Protein AF-A0A9Q0VL19-F1 (afdb_monomer)

Mean predicted aligned error: 6.2 Å

pLDDT: mean 90.86, std 16.12, range [30.77, 98.81]

Radius of gyration: 19.2 Å; Cα contacts (8 Å, |Δi|>4): 275; chains: 1; bounding box: 47×60×53 Å

Solvent-accessible surface area (backbone a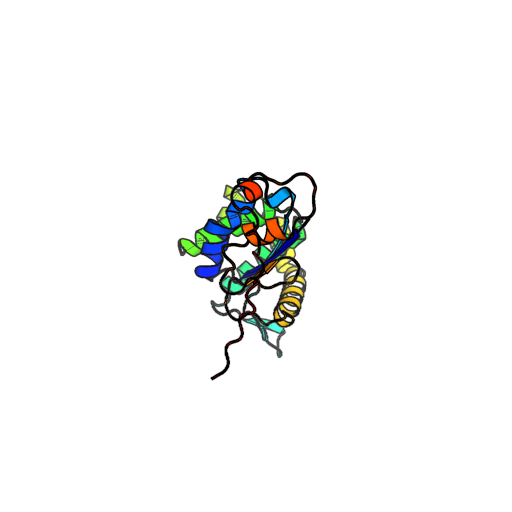toms only — not comparable to full-atom values): 11259 Å² total; per-residue (Å²): 116,31,44,38,38,41,35,21,40,64,72,35,64,60,24,21,48,40,46,54,71,55,56,51,55,37,68,78,36,53,44,46,83,45,40,48,78,41,81,38,52,42,58,85,42,43,70,39,89,88,79,67,45,77,46,35,90,79,37,69,64,30,48,49,46,19,27,44,51,47,16,33,46,69,73,62,73,40,67,72,62,31,46,54,48,46,36,45,35,21,47,28,39,71,71,74,42,52,89,53,44,70,54,39,29,65,78,67,74,46,78,57,64,69,31,52,48,30,49,67,73,52,52,17,57,53,52,46,52,49,43,46,53,55,56,74,65,40,70,74,64,74,90,61,66,54,35,35,28,48,75,80,40,68,44,65,95,51,44,87,51,46,65,47,57,45,44,65,67,49,84,66,93,77,75,44,64,54,37,69,81,40,62,73,77,76,81,70,76,93,77,73,90,76,89,76,93,130

Secondary structure (DSSP, 8-state):
-EEEEEEE-TT-HHHHHIIIIIGGGGTTTSGGGGEEEEEEETTT-EE-TTT--EE-TT-HHHHHHHHHHHHHHHHH--HHHHHHHHHHHHHHHHTT-GGGTTHHHHHHT--SHHHHHHHHSSHHHHHHHHHHHHHHT-SSPP-SSSEEEETTEE-GGGGGGHHHHHHHH---SS--HHHHSSPPP-------------

Structure (mmCIF, N/CA/C/O backbone):
data_AF-A0A9Q0VL19-F1
#
_entry.id   AF-A0A9Q0VL19-F1
#
loop_
_atom_site.group_PDB
_atom_site.id
_atom_site.type_symbol
_atom_site.label_atom_id
_atom_site.label_alt_id
_atom_site.label_comp_id
_atom_site.label_asym_id
_atom_site.label_entity_id
_atom_site.label_seq_id
_atom_site.pdbx_PDB_ins_code
_atom_site.Cartn_x
_atom_site.Cartn_y
_atom_site.Cartn_z
_atom_site.occupancy
_atom_site.B_iso_or_equiv
_atom_site.auth_seq_id
_atom_site.auth_comp_id
_atom_site.auth_asym_id
_atom_site.auth_atom_id
_atom_site.pdbx_PDB_model_num
ATOM 1 N N . MET A 1 1 ? -5.227 5.687 18.488 1.00 91.25 1 MET A N 1
ATOM 2 C CA . MET A 1 1 ? -5.379 5.108 17.142 1.00 91.25 1 MET A CA 1
ATOM 3 C C . MET A 1 1 ? -5.035 3.635 17.202 1.00 91.25 1 MET A C 1
ATOM 5 O O . MET A 1 1 ? -4.288 3.242 18.094 1.00 91.25 1 MET A O 1
ATOM 9 N N . VAL A 1 2 ? -5.595 2.850 16.294 1.00 97.38 2 VAL A N 1
ATOM 10 C CA . VAL A 1 2 ? -5.281 1.436 16.083 1.00 97.38 2 VAL A CA 1
ATOM 11 C C . VAL A 1 2 ? -4.417 1.329 14.832 1.00 97.38 2 VAL A C 1
ATOM 13 O O . VAL A 1 2 ? -4.720 1.966 13.827 1.00 97.38 2 VAL A O 1
ATOM 16 N N . ASN A 1 3 ? -3.329 0.564 14.887 1.00 98.31 3 ASN A N 1
ATOM 17 C CA . ASN A 1 3 ? -2.473 0.363 13.720 1.00 98.31 3 ASN A CA 1
ATOM 18 C C . ASN A 1 3 ? -3.075 -0.718 12.823 1.00 98.31 3 ASN A C 1
ATOM 20 O O . ASN A 1 3 ? -3.263 -1.841 13.289 1.00 98.31 3 ASN A O 1
ATOM 24 N N . LEU A 1 4 ? -3.314 -0.390 11.553 1.00 98.50 4 LEU A N 1
ATOM 25 C CA . LEU A 1 4 ? -3.694 -1.335 10.505 1.00 98.50 4 LEU A CA 1
ATOM 26 C C . LEU A 1 4 ? -2.568 -1.381 9.471 1.00 98.50 4 LEU A C 1
ATOM 28 O O . LEU A 1 4 ? -2.375 -0.412 8.743 1.00 98.50 4 LEU A O 1
ATOM 32 N N . SER A 1 5 ? -1.845 -2.495 9.387 1.00 98.69 5 SER A N 1
ATOM 33 C CA . SER A 1 5 ? -0.836 -2.720 8.347 1.00 98.69 5 SER A CA 1
ATOM 34 C C . SER A 1 5 ? -1.364 -3.689 7.292 1.00 98.69 5 SER A C 1
ATOM 36 O O . SER A 1 5 ? -1.874 -4.758 7.630 1.00 98.69 5 SER A O 1
ATOM 38 N N . VAL A 1 6 ? -1.205 -3.336 6.018 1.00 98.75 6 VAL A N 1
ATOM 39 C CA . VAL A 1 6 ? -1.586 -4.160 4.864 1.00 98.75 6 VAL A CA 1
ATOM 40 C C . VAL A 1 6 ? -0.342 -4.438 4.027 1.00 98.75 6 VAL A C 1
ATOM 42 O O . VAL A 1 6 ? 0.202 -3.525 3.406 1.00 98.75 6 VAL A O 1
ATOM 45 N N . TYR A 1 7 ? 0.097 -5.695 4.001 1.00 98.81 7 TYR A N 1
ATOM 46 C CA . TYR A 1 7 ? 1.194 -6.176 3.160 1.00 98.81 7 TYR A CA 1
ATOM 47 C C . TYR A 1 7 ? 0.603 -6.799 1.894 1.00 98.81 7 TYR A C 1
ATOM 49 O O . TYR A 1 7 ? -0.289 -7.651 1.974 1.00 98.81 7 TYR A O 1
ATOM 57 N N . TYR A 1 8 ? 1.055 -6.349 0.725 1.00 98.81 8 TYR A N 1
ATOM 58 C CA . TYR A 1 8 ? 0.408 -6.674 -0.547 1.00 98.81 8 TYR A CA 1
ATOM 59 C C . TYR A 1 8 ? 1.371 -6.646 -1.737 1.00 98.81 8 TYR A C 1
ATOM 61 O O . TYR A 1 8 ? 2.491 -6.140 -1.625 1.00 98.81 8 TYR A O 1
ATOM 69 N N . GLU A 1 9 ? 0.899 -7.195 -2.861 1.00 98.25 9 GLU A N 1
ATOM 70 C CA . GLU A 1 9 ? 1.547 -7.122 -4.173 1.00 98.25 9 GLU A CA 1
ATOM 71 C C . GLU A 1 9 ? 0.720 -6.284 -5.144 1.00 98.25 9 GLU A C 1
ATOM 73 O O . GLU A 1 9 ? -0.478 -6.529 -5.284 1.00 98.25 9 GLU A O 1
ATOM 78 N N . ALA A 1 10 ? 1.361 -5.358 -5.858 1.00 96.06 10 ALA A N 1
ATOM 79 C CA . ALA A 1 10 ? 0.678 -4.416 -6.748 1.00 96.06 10 ALA A CA 1
ATOM 80 C C . ALA A 1 10 ? 0.071 -5.055 -8.009 1.00 96.06 10 ALA A C 1
ATOM 82 O O . ALA A 1 10 ? -0.764 -4.446 -8.656 1.00 96.06 10 ALA A O 1
ATOM 83 N N . LEU A 1 11 ? 0.494 -6.262 -8.403 1.00 96.56 11 LEU A N 1
ATOM 84 C CA . LEU A 1 11 ? -0.080 -7.002 -9.541 1.00 96.56 11 LEU A CA 1
ATOM 85 C C . LEU A 1 11 ? -0.788 -8.293 -9.105 1.00 96.56 11 LEU A C 1
ATOM 87 O O . LEU A 1 11 ? -0.977 -9.204 -9.910 1.00 96.56 11 LEU A O 1
ATOM 91 N N . SER A 1 12 ? -1.192 -8.384 -7.836 1.00 97.19 12 SER A N 1
ATOM 92 C CA . SER A 1 12 ? -1.975 -9.513 -7.334 1.00 97.19 12 SER A CA 1
ATOM 93 C C . SER A 1 12 ? -3.473 -9.192 -7.377 1.00 97.19 12 SER A C 1
ATOM 95 O O . SER A 1 12 ? -3.923 -8.304 -6.648 1.00 97.19 12 SER A O 1
ATOM 97 N N . PRO A 1 13 ? -4.296 -9.937 -8.144 1.00 96.44 13 PRO A N 1
ATOM 98 C CA . PRO A 1 13 ? -5.738 -9.696 -8.199 1.00 96.44 13 PRO A CA 1
ATOM 99 C C . PRO A 1 13 ? -6.437 -9.772 -6.834 1.00 96.44 13 PRO A C 1
ATOM 101 O O . PRO A 1 13 ? -7.396 -9.037 -6.596 1.00 96.44 13 PRO A O 1
ATOM 104 N N . SER A 1 14 ? -5.971 -10.635 -5.916 1.00 97.44 14 SER A N 1
ATOM 105 C CA . SER A 1 14 ? -6.545 -10.730 -4.566 1.00 97.44 14 SER A CA 1
ATOM 106 C C . SER A 1 14 ? -6.224 -9.496 -3.722 1.00 97.44 14 SER A C 1
ATOM 108 O O . SER A 1 14 ? -7.103 -8.999 -3.016 1.00 97.44 14 SER A O 1
ATOM 110 N N . CYS A 1 15 ? -4.993 -8.983 -3.815 1.00 98.62 15 CYS A N 1
ATOM 111 C CA . CYS A 1 15 ? -4.573 -7.745 -3.163 1.00 98.62 15 CYS A CA 1
ATOM 112 C C . CYS A 1 15 ? -5.333 -6.543 -3.713 1.00 98.62 15 CYS A C 1
ATOM 114 O O . CYS A 1 15 ? -5.931 -5.804 -2.932 1.00 98.62 15 CYS A O 1
ATOM 116 N N . ALA A 1 16 ? -5.378 -6.414 -5.037 1.00 98.62 16 ALA A N 1
ATOM 117 C CA . ALA A 1 16 ? -6.065 -5.332 -5.720 1.00 98.62 16 ALA A CA 1
ATOM 118 C C . ALA A 1 16 ? -7.550 -5.288 -5.341 1.00 98.62 16 ALA A C 1
ATOM 120 O O . ALA A 1 16 ? -8.064 -4.258 -4.908 1.00 98.62 16 ALA A O 1
ATOM 121 N N . THR A 1 17 ? -8.227 -6.443 -5.392 1.00 98.44 17 THR A N 1
ATOM 122 C CA . THR A 1 17 ? -9.637 -6.571 -4.992 1.00 98.44 17 THR A CA 1
ATOM 123 C C . THR A 1 17 ? -9.848 -6.151 -3.541 1.00 98.44 17 THR A C 1
ATOM 125 O O . THR A 1 17 ? -10.768 -5.388 -3.251 1.00 98.44 17 THR A O 1
ATOM 128 N N . PHE A 1 18 ? -8.994 -6.614 -2.622 1.00 98.69 18 PHE A N 1
ATOM 129 C CA . PHE A 1 18 ? -9.096 -6.227 -1.219 1.00 98.69 18 PHE A CA 1
ATOM 130 C C . PHE A 1 18 ? -8.917 -4.721 -1.032 1.00 98.69 18 PHE A C 1
ATOM 132 O O . PHE A 1 18 ? -9.721 -4.102 -0.339 1.00 98.69 18 PHE A O 1
ATOM 139 N N . ILE A 1 19 ? -7.904 -4.122 -1.662 1.00 98.75 19 ILE A N 1
ATOM 140 C CA . ILE A 1 19 ? -7.639 -2.686 -1.555 1.00 98.75 19 ILE A CA 1
ATOM 141 C C . ILE A 1 19 ? -8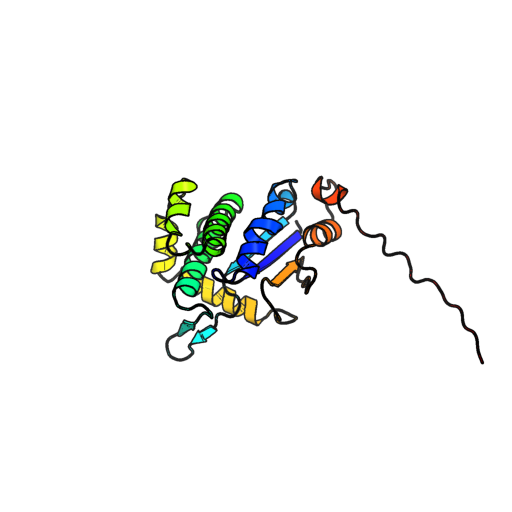.829 -1.889 -2.093 1.00 98.75 19 ILE A C 1
ATOM 143 O O . ILE A 1 19 ? -9.332 -1.016 -1.395 1.00 98.75 19 ILE A O 1
ATOM 147 N N . VAL A 1 20 ? -9.321 -2.228 -3.284 1.00 98.25 20 VAL A N 1
ATOM 148 C CA . VAL A 1 20 ? -10.366 -1.464 -3.977 1.00 98.25 20 VAL A CA 1
ATOM 149 C C . VAL A 1 20 ? -11.749 -1.635 -3.346 1.00 98.25 20 VAL A C 1
ATOM 151 O O . VAL A 1 20 ? -12.494 -0.662 -3.257 1.00 98.25 20 VAL A O 1
ATOM 154 N N . GLN A 1 21 ? -12.118 -2.852 -2.931 1.00 96.06 21 GLN A N 1
ATOM 155 C CA . GLN A 1 21 ? -13.498 -3.176 -2.530 1.00 96.06 21 GLN A CA 1
ATOM 156 C C . GLN A 1 21 ? -13.703 -3.295 -1.017 1.00 96.06 21 GLN A C 1
ATOM 158 O O . GLN A 1 21 ? -14.805 -3.044 -0.520 1.00 96.06 21 GLN A O 1
ATOM 163 N N . ASN A 1 22 ? -12.682 -3.742 -0.282 1.00 96.00 22 ASN A N 1
ATOM 164 C CA . ASN A 1 22 ? -12.787 -3.969 1.158 1.00 96.00 22 ASN A CA 1
ATOM 165 C C . ASN A 1 22 ? -12.155 -2.819 1.939 1.00 96.00 22 ASN A C 1
ATOM 167 O O . ASN A 1 22 ? -12.836 -2.206 2.754 1.00 96.00 22 ASN A O 1
ATOM 171 N N . LEU A 1 23 ? -10.883 -2.514 1.678 1.00 97.62 23 LEU A N 1
ATOM 172 C CA . LEU A 1 23 ? -10.119 -1.521 2.428 1.00 97.62 23 LEU A CA 1
ATOM 173 C C . LEU A 1 23 ? -10.656 -0.100 2.230 1.00 97.62 23 LEU A C 1
ATOM 175 O O . LEU A 1 23 ? -10.595 0.679 3.170 1.00 97.62 23 LEU A O 1
ATOM 179 N N . ALA A 1 24 ? -11.244 0.219 1.071 1.00 95.62 24 ALA A N 1
ATOM 180 C CA . ALA A 1 24 ? -11.819 1.543 0.796 1.00 95.62 24 ALA A CA 1
ATOM 181 C C . ALA A 1 24 ? -12.874 1.964 1.830 1.00 95.62 24 ALA A C 1
ATOM 183 O O . ALA A 1 24 ? -13.001 3.142 2.149 1.00 95.62 24 ALA A O 1
ATOM 184 N N . ARG A 1 25 ? -13.545 0.988 2.450 1.00 91.19 25 ARG A N 1
ATOM 185 C CA . ARG A 1 25 ? -14.561 1.221 3.481 1.00 91.19 25 ARG A CA 1
ATOM 186 C C . ARG A 1 25 ? -14.017 1.872 4.751 1.00 91.19 25 ARG A C 1
ATOM 188 O O . ARG A 1 25 ? -14.803 2.355 5.556 1.00 91.19 25 ARG A O 1
ATOM 195 N N . ILE A 1 26 ? -12.694 1.915 4.955 1.00 92.50 26 ILE A N 1
ATOM 196 C CA . ILE A 1 26 ? -12.125 2.670 6.083 1.00 92.50 26 ILE A CA 1
ATOM 197 C C . ILE A 1 26 ? -12.448 4.170 5.989 1.00 92.50 26 ILE A C 1
ATOM 199 O O . ILE A 1 26 ? -12.430 4.847 7.014 1.00 92.50 26 ILE A O 1
ATOM 203 N N . PHE A 1 27 ? -12.736 4.682 4.787 1.00 92.50 27 PHE A N 1
ATOM 204 C CA . PHE A 1 27 ? -13.041 6.092 4.546 1.00 92.50 27 PHE A CA 1
ATOM 205 C C . PHE A 1 27 ? -14.542 6.416 4.606 1.00 92.50 27 PHE A C 1
ATOM 207 O O . PHE A 1 27 ? -14.881 7.575 4.814 1.00 92.50 27 PHE A O 1
ATOM 214 N N . ASP A 1 28 ? -15.430 5.425 4.464 1.00 79.06 28 ASP A N 1
ATOM 215 C CA . ASP A 1 28 ? -16.878 5.661 4.323 1.00 79.06 28 ASP A CA 1
ATOM 216 C C . ASP A 1 28 ? -17.566 6.044 5.652 1.00 79.06 28 ASP A C 1
ATOM 218 O O . ASP A 1 28 ? -18.502 6.838 5.647 1.00 79.06 28 ASP A O 1
ATOM 222 N N . ASP A 1 29 ? -17.072 5.537 6.791 1.00 75.00 29 ASP A N 1
ATOM 223 C CA . ASP A 1 29 ? -17.716 5.661 8.115 1.00 75.00 29 ASP A CA 1
ATOM 224 C C . ASP A 1 29 ? -16.764 6.213 9.206 1.00 75.00 29 ASP 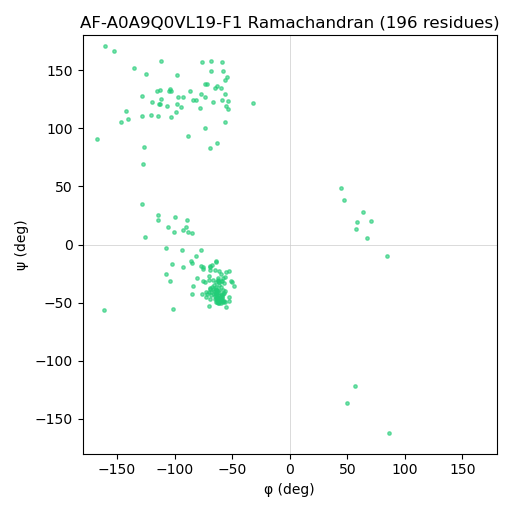A C 1
ATOM 226 O O . ASP A 1 29 ? -16.782 5.773 10.363 1.00 75.00 29 ASP A O 1
ATOM 230 N N . ASP A 1 30 ? -15.858 7.127 8.837 1.00 84.44 30 ASP A N 1
ATOM 231 C CA . ASP A 1 30 ? -14.854 7.748 9.724 1.00 84.44 30 ASP A CA 1
ATOM 232 C C . ASP A 1 30 ? -13.908 6.764 10.444 1.00 84.44 30 ASP A C 1
ATOM 234 O O . ASP A 1 30 ? -13.163 7.147 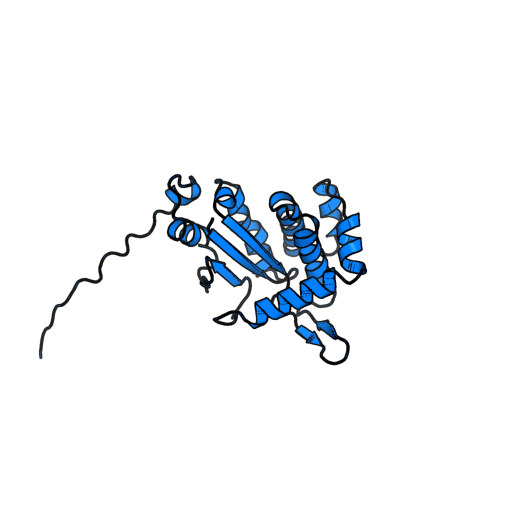11.351 1.00 84.44 30 ASP A O 1
ATOM 238 N N . LEU A 1 31 ? -13.861 5.492 10.039 1.00 93.00 31 LEU A N 1
ATOM 239 C CA . LEU A 1 31 ? -12.969 4.493 10.637 1.00 93.00 31 LEU A CA 1
ATOM 240 C C . LEU A 1 31 ? -11.491 4.902 10.493 1.00 93.00 31 LEU A C 1
ATOM 242 O O . LEU A 1 31 ? -10.675 4.635 11.381 1.00 93.00 31 LEU A O 1
ATOM 246 N N . ILE A 1 32 ? -11.149 5.613 9.416 1.00 95.12 32 ILE A N 1
ATOM 247 C CA . ILE A 1 32 ? -9.823 6.193 9.193 1.00 95.12 32 ILE A CA 1
ATOM 248 C C . ILE A 1 32 ? -9.409 7.165 10.309 1.00 95.12 32 ILE A C 1
ATOM 250 O O . ILE A 1 32 ? -8.241 7.191 10.683 1.00 95.12 32 ILE A O 1
ATOM 254 N N . THR A 1 33 ? -10.345 7.879 10.947 1.00 93.69 33 THR A N 1
ATOM 255 C CA . THR A 1 33 ? -10.037 8.840 12.030 1.00 93.69 33 THR A CA 1
ATOM 256 C C . THR A 1 33 ? -9.455 8.175 13.280 1.00 93.69 33 THR A C 1
ATOM 258 O O . THR A 1 33 ? -8.767 8.812 14.083 1.00 93.69 33 THR A O 1
ATOM 261 N N . ILE A 1 34 ? -9.705 6.874 13.448 1.00 95.06 34 ILE A N 1
ATOM 262 C CA . ILE A 1 34 ? -9.173 6.074 14.550 1.00 95.06 34 ILE A CA 1
ATOM 263 C C . ILE A 1 34 ? -8.073 5.108 14.111 1.00 95.06 34 ILE A C 1
ATOM 265 O O . ILE A 1 34 ? -7.475 4.453 14.973 1.00 95.06 34 ILE A O 1
ATOM 269 N N . THR A 1 35 ? -7.774 5.044 12.814 1.00 96.62 35 THR A N 1
ATOM 270 C CA . THR A 1 35 ? -6.883 4.055 12.206 1.00 96.62 35 THR A CA 1
ATOM 271 C C . THR A 1 35 ? -5.610 4.715 11.698 1.00 96.62 35 THR A C 1
ATOM 273 O O . THR A 1 35 ? -5.633 5.609 10.864 1.00 96.62 35 THR A O 1
ATOM 276 N N . ASN A 1 36 ? -4.466 4.217 12.152 1.00 97.50 36 ASN A N 1
ATOM 277 C CA . ASN A 1 36 ? -3.188 4.509 11.522 1.00 97.50 36 ASN A CA 1
ATOM 278 C C . ASN A 1 36 ? -2.946 3.467 10.422 1.00 97.50 36 ASN A C 1
ATOM 280 O O . ASN A 1 36 ? -2.461 2.366 10.705 1.00 97.50 36 ASN A O 1
ATOM 284 N N . LEU A 1 37 ? -3.347 3.795 9.190 1.00 98.25 37 LEU A N 1
ATOM 285 C CA . LEU A 1 37 ? -3.159 2.924 8.033 1.00 98.25 37 LEU A CA 1
ATOM 286 C C . LEU A 1 37 ? -1.687 2.918 7.603 1.00 98.25 37 LEU A C 1
ATOM 288 O O . LEU A 1 37 ? -1.094 3.959 7.327 1.00 98.25 37 LEU A O 1
ATOM 292 N N . ARG A 1 38 ? -1.115 1.721 7.485 1.00 97.81 38 ARG A N 1
ATOM 293 C CA . ARG A 1 38 ? 0.188 1.472 6.872 1.00 97.81 38 ARG A CA 1
ATOM 294 C C . ARG A 1 38 ? 0.016 0.533 5.691 1.00 97.81 38 ARG A C 1
ATOM 296 O O . ARG A 1 38 ? -0.454 -0.591 5.835 1.00 97.81 38 ARG A O 1
ATOM 303 N N . MET A 1 39 ? 0.445 0.983 4.523 1.00 98.62 39 MET A N 1
ATOM 304 C CA . MET A 1 39 ? 0.486 0.165 3.317 1.00 98.62 39 MET A CA 1
ATOM 305 C C . MET A 1 39 ? 1.927 -0.272 3.050 1.00 98.62 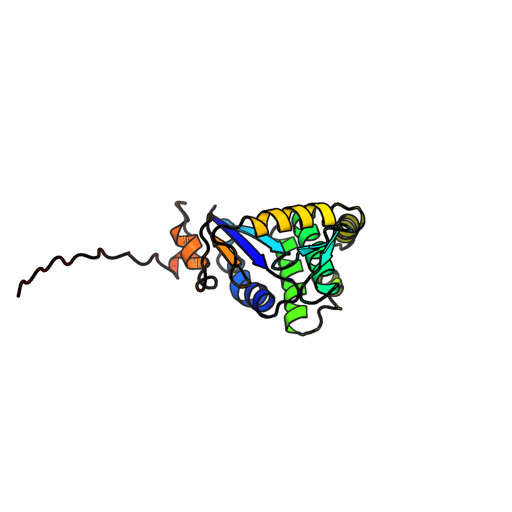39 MET A C 1
ATOM 307 O O . MET A 1 39 ? 2.842 0.546 3.116 1.00 98.62 39 MET A O 1
ATOM 311 N N . VAL A 1 40 ? 2.135 -1.559 2.776 1.00 98.75 40 VAL A N 1
ATOM 312 C CA . VAL A 1 40 ? 3.462 -2.162 2.582 1.00 98.75 40 VAL A CA 1
ATOM 313 C C . VAL A 1 40 ? 3.493 -2.913 1.239 1.00 98.75 40 VAL A C 1
ATOM 315 O O . VAL A 1 40 ? 3.241 -4.121 1.203 1.00 98.75 40 VAL A O 1
ATOM 318 N N . PRO A 1 41 ? 3.753 -2.206 0.119 1.00 98.44 41 PRO A N 1
ATOM 319 C CA . PRO A 1 41 ? 3.899 -2.817 -1.202 1.00 98.44 41 PRO A CA 1
ATOM 320 C C . PRO A 1 41 ? 5.236 -3.560 -1.306 1.00 98.44 41 PRO A C 1
ATOM 322 O O . PRO A 1 41 ? 6.298 -2.955 -1.490 1.00 98.44 41 PRO A O 1
ATOM 325 N N . TRP A 1 42 ? 5.185 -4.880 -1.156 1.00 98.38 42 TRP A N 1
ATOM 326 C CA . TRP A 1 42 ? 6.352 -5.758 -1.254 1.00 98.38 42 TRP A CA 1
ATOM 327 C C . TRP A 1 42 ? 5.935 -7.207 -1.504 1.00 98.38 42 TRP A C 1
ATOM 329 O O . TRP A 1 42 ? 6.375 -7.822 -2.475 1.00 98.38 42 TRP A O 1
ATOM 339 N N . GLY A 1 43 ? 5.094 -7.746 -0.616 1.00 96.62 43 GLY A N 1
ATOM 340 C CA . GLY A 1 43 ? 4.582 -9.111 -0.689 1.00 96.62 43 GLY A CA 1
ATOM 341 C C . GLY A 1 43 ? 5.672 -10.179 -0.727 1.00 96.62 43 GLY A C 1
ATOM 342 O O . GLY A 1 43 ? 6.494 -10.265 0.183 1.00 96.62 43 GLY A O 1
ATOM 343 N N . ASN A 1 44 ? 5.681 -11.005 -1.773 1.00 97.19 44 ASN A N 1
ATOM 344 C CA . ASN A 1 44 ? 6.660 -12.077 -1.961 1.00 97.19 44 ASN A CA 1
ATOM 345 C C . ASN A 1 44 ? 7.884 -11.651 -2.783 1.00 97.19 44 ASN A C 1
ATOM 347 O O . ASN A 1 44 ? 8.663 -12.509 -3.218 1.00 97.19 44 ASN A O 1
ATOM 351 N N . ALA A 1 45 ? 8.070 -10.349 -3.019 1.00 97.06 45 ALA A N 1
ATOM 352 C CA . ALA A 1 45 ? 9.281 -9.863 -3.653 1.00 97.06 45 ALA A CA 1
ATOM 353 C C . ALA A 1 45 ? 10.526 -10.263 -2.842 1.00 97.06 45 ALA A C 1
ATOM 355 O O . ALA A 1 45 ? 10.517 -10.404 -1.616 1.00 97.06 45 ALA A O 1
ATOM 356 N N . ARG A 1 46 ? 11.636 -10.459 -3.548 1.00 94.38 46 ARG A N 1
ATOM 357 C CA . ARG A 1 46 ? 12.925 -10.829 -2.957 1.00 94.38 46 ARG A CA 1
ATOM 358 C C . ARG A 1 46 ? 14.045 -10.012 -3.570 1.00 94.38 46 ARG A C 1
ATOM 360 O O . ARG A 1 46 ? 13.971 -9.623 -4.729 1.00 94.38 46 ARG A O 1
ATOM 367 N N . VAL A 1 47 ? 15.110 -9.801 -2.808 1.00 90.12 47 VAL A N 1
ATOM 368 C CA . VAL A 1 47 ? 16.321 -9.142 -3.306 1.00 90.12 47 VAL A CA 1
ATOM 369 C C . VAL A 1 47 ? 17.300 -10.202 -3.803 1.00 90.12 47 VAL A C 1
ATOM 371 O O . VAL A 1 47 ? 17.635 -11.147 -3.083 1.00 90.12 47 VAL A O 1
ATOM 374 N N . ASN A 1 48 ? 17.766 -10.049 -5.038 1.00 87.38 48 ASN A N 1
ATOM 375 C CA . ASN A 1 48 ? 18.862 -10.829 -5.584 1.00 87.38 48 ASN A CA 1
ATOM 376 C C . ASN A 1 48 ? 20.154 -10.484 -4.835 1.00 87.38 48 ASN A C 1
ATOM 378 O O . ASN A 1 48 ? 20.580 -9.333 -4.790 1.00 87.38 48 ASN A O 1
ATOM 382 N N . LYS A 1 49 ? 20.798 -11.495 -4.249 1.00 84.44 49 LYS A N 1
ATOM 383 C CA . LYS A 1 49 ? 22.000 -11.306 -3.426 1.00 84.44 49 LYS A CA 1
ATOM 384 C C . LYS A 1 49 ? 23.231 -10.882 -4.233 1.00 84.44 49 LYS A C 1
ATOM 386 O O . LYS A 1 49 ? 24.178 -10.384 -3.637 1.00 84.44 49 LYS A O 1
ATOM 391 N N . THR A 1 50 ? 23.242 -11.094 -5.549 1.00 88.06 50 THR A N 1
ATOM 392 C CA . THR A 1 50 ? 24.414 -10.819 -6.393 1.00 88.06 50 THR A CA 1
ATOM 393 C C . THR A 1 50 ? 24.480 -9.364 -6.848 1.00 88.06 50 THR A C 1
ATOM 395 O O . THR A 1 50 ? 25.549 -8.766 -6.817 1.00 88.06 50 THR A O 1
ATOM 398 N N . ASP A 1 51 ? 23.351 -8.787 -7.256 1.00 86.50 51 ASP A N 1
ATOM 399 C CA . ASP A 1 51 ? 23.281 -7.449 -7.863 1.00 86.50 51 ASP A CA 1
ATOM 400 C C . ASP A 1 51 ? 22.291 -6.509 -7.152 1.00 86.50 51 ASP A C 1
ATOM 402 O O . ASP A 1 51 ? 22.059 -5.390 -7.603 1.00 86.50 51 ASP A O 1
ATOM 406 N N . SER A 1 52 ? 21.723 -6.941 -6.020 1.00 83.56 52 SER A N 1
ATOM 407 C CA . SER A 1 52 ? 20.718 -6.205 -5.239 1.00 83.56 52 SER A CA 1
ATOM 408 C C . SER A 1 52 ? 19.439 -5.855 -6.011 1.00 83.56 52 SER A C 1
ATOM 410 O O . SER A 1 52 ? 18.686 -4.978 -5.589 1.00 83.56 52 SER A O 1
ATOM 412 N N . THR A 1 53 ? 19.160 -6.534 -7.127 1.00 87.31 53 THR A N 1
ATOM 413 C CA . THR A 1 53 ? 17.929 -6.310 -7.894 1.00 87.31 53 THR A CA 1
ATOM 414 C C . THR A 1 53 ? 16.716 -6.907 -7.184 1.00 87.31 53 THR A C 1
ATOM 416 O O . THR A 1 53 ? 16.764 -8.019 -6.656 1.00 87.31 53 THR A O 1
ATOM 419 N N . THR A 1 54 ? 15.598 -6.181 -7.169 1.00 92.50 54 THR A N 1
ATOM 420 C CA . THR A 1 54 ? 14.321 -6.709 -6.671 1.00 92.50 54 THR A CA 1
ATOM 421 C C . THR A 1 54 ? 13.699 -7.626 -7.724 1.00 92.50 54 THR A C 1
ATOM 423 O O . THR A 1 54 ? 13.559 -7.245 -8.885 1.00 92.50 54 THR A O 1
ATOM 426 N N . ILE A 1 55 ? 13.309 -8.829 -7.310 1.00 95.31 55 ILE A N 1
ATOM 427 C CA . ILE A 1 55 ? 12.612 -9.831 -8.117 1.00 95.31 55 ILE A CA 1
ATOM 428 C C . ILE A 1 55 ? 11.201 -9.988 -7.551 1.00 95.31 55 ILE A C 1
ATOM 430 O O . ILE A 1 55 ? 11.051 -10.374 -6.392 1.00 95.31 55 ILE A O 1
ATOM 434 N N . CYS A 1 56 ? 10.193 -9.740 -8.382 1.00 97.31 56 CYS A N 1
ATOM 435 C CA . CYS A 1 56 ? 8.775 -9.855 -8.041 1.00 97.31 56 CYS A CA 1
ATOM 436 C C . CYS A 1 56 ? 8.121 -11.014 -8.802 1.00 97.31 56 CYS A C 1
ATOM 438 O O . CYS A 1 56 ? 8.645 -11.449 -9.834 1.00 97.31 56 CYS A O 1
ATOM 440 N N . GLN A 1 57 ? 7.004 -11.538 -8.293 1.00 95.31 57 GLN A N 1
ATOM 441 C CA . GLN A 1 57 ? 6.384 -12.756 -8.830 1.00 95.31 57 GLN A CA 1
ATOM 442 C C . GLN A 1 57 ? 5.769 -12.533 -10.215 1.00 95.31 57 GLN A C 1
ATOM 444 O O . GLN A 1 57 ? 5.915 -13.383 -11.092 1.00 95.31 57 GLN A O 1
ATOM 449 N N . ASN A 1 58 ? 5.177 -11.361 -10.441 1.00 94.81 58 ASN A N 1
ATOM 450 C CA . ASN A 1 58 ? 4.537 -10.967 -11.695 1.00 94.81 58 ASN A CA 1
ATOM 451 C C . ASN A 1 58 ? 5.449 -10.072 -12.558 1.00 94.81 58 ASN A C 1
ATOM 453 O O . ASN A 1 58 ? 4.991 -9.319 -13.415 1.00 94.81 58 ASN A O 1
ATOM 457 N N . GLY A 1 59 ? 6.768 -10.165 -12.360 1.00 96.12 59 GLY A N 1
ATOM 458 C CA . GLY A 1 59 ? 7.762 -9.528 -13.220 1.00 96.12 59 GLY A CA 1
ATOM 459 C C . GLY A 1 59 ? 8.103 -8.081 -12.853 1.00 96.12 59 GLY A C 1
ATOM 460 O O . GLY A 1 59 ? 7.919 -7.622 -11.727 1.00 96.12 59 GLY A O 1
ATOM 461 N N . ARG A 1 60 ? 8.707 -7.368 -13.812 1.00 96.06 60 ARG A N 1
ATOM 462 C CA . ARG A 1 60 ? 9.317 -6.048 -13.569 1.00 96.06 60 ARG A CA 1
ATOM 463 C C . ARG A 1 60 ? 8.294 -4.950 -13.300 1.00 96.06 60 ARG A C 1
ATOM 465 O O . ARG A 1 60 ? 8.603 -4.039 -12.535 1.00 96.06 60 ARG A O 1
ATOM 472 N N . ASP A 1 61 ? 7.106 -5.061 -13.881 1.00 97.62 61 ASP A N 1
ATOM 473 C CA . ASP A 1 61 ? 6.059 -4.053 -13.733 1.00 97.62 61 ASP A CA 1
ATOM 474 C C . ASP A 1 61 ? 5.505 -4.056 -12.303 1.00 97.62 61 ASP A C 1
ATOM 476 O O . ASP A 1 61 ? 5.351 -2.989 -11.717 1.00 97.62 61 ASP A O 1
ATOM 480 N N . GLU A 1 62 ? 5.359 -5.227 -11.670 1.00 98.31 62 GLU A N 1
ATOM 481 C CA . GLU A 1 62 ? 5.027 -5.325 -10.240 1.00 98.31 62 GLU A CA 1
ATOM 482 C C . GLU A 1 62 ? 6.088 -4.639 -9.374 1.00 98.31 62 GLU A C 1
ATOM 484 O O . GLU A 1 62 ? 5.768 -3.784 -8.553 1.00 98.31 62 GLU A O 1
ATOM 489 N N . CYS A 1 63 ? 7.369 -4.951 -9.594 1.00 97.56 63 CYS A N 1
ATOM 490 C CA . CYS A 1 63 ? 8.462 -4.323 -8.849 1.00 97.56 63 CYS A CA 1
ATOM 491 C C . CYS A 1 63 ? 8.495 -2.802 -9.021 1.00 97.56 63 CYS A C 1
ATOM 493 O O . CYS A 1 63 ? 8.843 -2.071 -8.086 1.00 97.56 63 CYS A O 1
ATOM 495 N N . PHE A 1 64 ? 8.168 -2.325 -10.220 1.00 97.44 64 PHE A N 1
ATOM 496 C CA . PHE A 1 64 ? 8.093 -0.907 -10.511 1.00 97.44 64 PHE A CA 1
ATOM 497 C C . PHE A 1 64 ? 6.900 -0.257 -9.800 1.00 97.44 64 PHE A C 1
ATOM 499 O O . PHE A 1 64 ? 7.093 0.747 -9.115 1.00 97.44 64 PHE A O 1
ATOM 506 N N . LEU A 1 65 ? 5.707 -0.855 -9.866 1.00 98.44 65 LEU A N 1
ATOM 507 C CA . LEU A 1 65 ? 4.518 -0.353 -9.176 1.00 98.44 65 LEU A CA 1
ATOM 508 C C . LEU A 1 65 ? 4.678 -0.383 -7.653 1.00 98.44 65 LEU A C 1
ATOM 510 O O . LEU A 1 65 ? 4.346 0.611 -7.010 1.00 98.44 65 LEU A O 1
ATOM 514 N N . HIS A 1 66 ? 5.313 -1.414 -7.078 1.00 98.56 66 HIS A N 1
ATOM 515 C CA . HIS A 1 66 ? 5.696 -1.408 -5.661 1.00 98.56 66 HIS A CA 1
ATOM 516 C C . HIS A 1 66 ? 6.503 -0.164 -5.299 1.00 98.56 66 HIS A C 1
ATOM 518 O O . HIS A 1 66 ? 6.254 0.477 -4.281 1.00 98.56 66 HIS A O 1
ATOM 524 N N . LYS A 1 67 ? 7.479 0.192 -6.138 1.00 98.06 67 LYS A N 1
ATOM 525 C CA . LYS A 1 67 ? 8.349 1.347 -5.909 1.00 98.06 67 LYS A CA 1
ATOM 526 C C . LYS A 1 67 ? 7.586 2.666 -6.032 1.00 98.06 67 LYS A C 1
ATOM 528 O O . LYS A 1 67 ? 7.815 3.561 -5.223 1.00 98.06 67 LYS A O 1
ATOM 533 N N . ILE A 1 68 ? 6.688 2.788 -7.011 1.00 98.56 68 ILE A N 1
ATOM 534 C CA . ILE A 1 68 ? 5.830 3.970 -7.183 1.00 98.56 68 ILE A CA 1
ATOM 535 C C . ILE A 1 68 ? 4.921 4.156 -5.966 1.00 98.56 68 ILE A C 1
ATOM 537 O O . ILE A 1 68 ? 4.917 5.234 -5.372 1.00 98.56 68 ILE A O 1
ATOM 541 N N . GLN A 1 69 ? 4.223 3.103 -5.540 1.00 98.69 69 GLN A N 1
ATOM 542 C CA . GLN A 1 69 ? 3.332 3.137 -4.378 1.00 98.69 69 GLN A CA 1
ATOM 543 C C . GLN A 1 69 ? 4.107 3.412 -3.076 1.00 98.69 69 GLN A C 1
ATOM 545 O O . GLN A 1 69 ? 3.707 4.270 -2.290 1.00 98.69 69 GLN A O 1
ATOM 550 N N . ALA A 1 70 ? 5.271 2.779 -2.877 1.00 98.44 70 ALA A N 1
ATOM 551 C CA . ALA A 1 70 ? 6.162 3.043 -1.743 1.00 98.44 70 ALA A CA 1
ATOM 552 C C . ALA A 1 70 ? 6.637 4.505 -1.696 1.00 98.44 70 ALA A C 1
ATOM 554 O O . ALA A 1 70 ? 6.651 5.134 -0.637 1.00 98.44 70 ALA A O 1
ATOM 555 N N . CYS A 1 71 ? 7.004 5.067 -2.850 1.00 98.62 71 CYS A N 1
ATOM 556 C CA . CYS A 1 71 ? 7.381 6.470 -2.954 1.00 98.62 71 CYS A CA 1
ATOM 557 C C . CYS A 1 71 ? 6.205 7.407 -2.672 1.00 98.62 71 CYS A C 1
ATOM 559 O O . CYS A 1 71 ? 6.407 8.403 -1.986 1.00 98.62 71 CYS A O 1
ATOM 561 N N . ALA A 1 72 ? 4.992 7.095 -3.134 1.00 98.50 72 ALA A N 1
ATOM 562 C CA . ALA A 1 72 ? 3.797 7.882 -2.822 1.00 98.50 72 ALA A CA 1
ATOM 563 C C . ALA A 1 72 ? 3.530 7.948 -1.313 1.00 98.50 72 ALA A C 1
ATOM 565 O O . ALA A 1 72 ? 3.359 9.040 -0.769 1.00 98.50 72 ALA A O 1
ATOM 566 N N . ILE A 1 73 ? 3.598 6.800 -0.630 1.00 98.56 73 ILE A N 1
ATOM 567 C CA . ILE A 1 73 ? 3.445 6.705 0.829 1.00 98.56 73 ILE A CA 1
ATOM 568 C C . ILE A 1 73 ? 4.488 7.580 1.536 1.00 98.56 73 ILE A C 1
ATOM 570 O O . ILE A 1 73 ? 4.142 8.394 2.390 1.00 98.56 73 ILE A O 1
ATOM 574 N N . ASN A 1 74 ? 5.762 7.455 1.153 1.00 98.00 74 ASN A N 1
ATOM 575 C CA . ASN A 1 74 ? 6.858 8.163 1.812 1.00 98.00 74 ASN A CA 1
ATOM 576 C C . ASN A 1 74 ? 6.890 9.673 1.516 1.00 98.00 74 ASN A C 1
ATOM 578 O O . ASN A 1 74 ? 7.173 10.467 2.406 1.00 98.00 74 ASN A O 1
ATOM 582 N N . VAL A 1 75 ? 6.672 10.077 0.261 1.00 98.00 75 VAL A N 1
ATOM 583 C CA . VAL A 1 75 ? 6.815 11.476 -0.178 1.00 98.00 75 VAL A CA 1
ATOM 584 C C . VAL A 1 75 ? 5.639 12.328 0.277 1.00 98.00 75 VAL A C 1
ATOM 586 O O . VAL A 1 75 ? 5.847 13.466 0.692 1.00 98.00 75 VAL A O 1
ATOM 589 N N . TRP A 1 76 ? 4.412 11.815 0.172 1.00 97.56 76 TRP A N 1
ATOM 590 C CA . TRP A 1 76 ? 3.234 12.601 0.530 1.00 97.56 76 TRP A CA 1
ATOM 591 C C . TRP A 1 76 ? 2.936 12.558 2.021 1.00 97.56 76 TRP A C 1
ATOM 593 O O . TRP A 1 76 ? 2.512 13.579 2.554 1.00 97.56 76 TRP A O 1
ATOM 603 N N . ASN A 1 77 ? 3.173 11.417 2.685 1.00 95.81 77 ASN A N 1
ATOM 604 C CA . ASN A 1 77 ? 2.856 11.223 4.104 1.00 95.81 77 ASN A CA 1
ATOM 605 C C . ASN A 1 77 ? 1.429 11.703 4.461 1.00 95.81 77 ASN A C 1
ATOM 607 O O . ASN A 1 77 ? 1.191 12.323 5.495 1.00 95.81 77 ASN A O 1
ATOM 611 N N . ASP A 1 78 ? 0.497 11.454 3.542 1.00 97.44 78 ASP A N 1
ATOM 612 C CA . ASP A 1 78 ? -0.875 11.953 3.527 1.00 97.44 78 ASP A CA 1
ATOM 613 C C . ASP A 1 78 ? -1.753 10.793 3.047 1.00 97.44 78 ASP A C 1
ATOM 615 O O . ASP A 1 78 ? -1.643 10.370 1.890 1.00 97.44 78 ASP A O 1
ATOM 619 N N . VAL A 1 79 ? -2.530 10.223 3.976 1.00 97.38 79 VAL A N 1
ATOM 620 C CA . VAL A 1 79 ? -3.266 8.969 3.760 1.00 97.38 79 VAL A CA 1
ATOM 621 C C . VAL A 1 79 ? -4.287 9.076 2.651 1.00 97.38 79 VAL A C 1
ATOM 623 O O . VAL A 1 79 ? -4.342 8.179 1.816 1.00 97.38 79 VAL A O 1
ATOM 626 N N . ASP A 1 80 ? -4.997 10.194 2.566 1.00 96.81 80 ASP A N 1
ATOM 627 C CA . ASP A 1 80 ? -6.008 10.398 1.537 1.00 96.81 80 ASP A CA 1
ATOM 628 C C . ASP A 1 80 ? -5.353 10.420 0.151 1.00 96.81 80 ASP A C 1
ATOM 630 O O . ASP A 1 80 ? -5.824 9.768 -0.783 1.00 96.81 80 ASP A O 1
ATOM 634 N N . LYS A 1 81 ? -4.197 11.087 0.017 1.00 97.75 81 LYS A N 1
ATOM 635 C CA . LYS A 1 81 ? -3.474 11.166 -1.262 1.00 97.75 81 LYS A CA 1
ATOM 636 C C . LYS A 1 81 ? -2.844 9.849 -1.682 1.00 97.75 81 LYS A C 1
ATOM 638 O O . LYS A 1 81 ? -3.040 9.420 -2.822 1.00 97.75 81 LYS A O 1
ATOM 643 N N . TYR A 1 82 ? -2.042 9.226 -0.812 1.00 98.38 82 TYR A N 1
ATOM 644 C CA . TYR A 1 82 ? -1.349 8.000 -1.212 1.00 98.38 82 TYR A CA 1
ATOM 645 C C . TYR A 1 82 ? -2.347 6.863 -1.414 1.00 98.38 82 TYR A C 1
ATOM 647 O O . TYR A 1 82 ? -2.169 6.072 -2.338 1.00 98.38 82 TYR A O 1
ATOM 655 N N . TYR A 1 83 ? -3.407 6.796 -0.601 1.00 98.56 83 TYR A N 1
ATOM 656 C CA . TYR A 1 83 ? -4.414 5.759 -0.746 1.00 98.56 83 TYR A CA 1
ATOM 657 C C . TYR A 1 83 ? -5.212 5.947 -2.033 1.00 98.56 83 TYR A C 1
ATOM 659 O O . TYR A 1 83 ? -5.385 4.974 -2.757 1.00 98.56 83 TYR A O 1
ATOM 667 N N . ALA A 1 84 ? -5.623 7.173 -2.380 1.00 98.38 84 ALA A N 1
ATOM 668 C CA . ALA A 1 84 ? -6.326 7.431 -3.637 1.00 98.38 84 ALA A CA 1
ATOM 669 C C . ALA A 1 84 ? -5.502 7.001 -4.862 1.00 98.38 84 ALA A C 1
ATOM 671 O O . ALA A 1 84 ? -6.034 6.364 -5.774 1.00 98.38 84 ALA A O 1
ATOM 672 N N . LEU A 1 85 ? -4.192 7.287 -4.872 1.00 98.75 85 LEU A N 1
ATOM 673 C CA . LEU A 1 85 ? -3.311 6.826 -5.947 1.00 98.75 85 LEU A CA 1
ATOM 674 C C . LEU A 1 85 ? -3.228 5.297 -5.989 1.00 98.75 85 LEU A C 1
ATOM 676 O O . LEU A 1 85 ? -3.377 4.715 -7.062 1.00 98.75 85 LEU A O 1
ATOM 680 N N . ILE A 1 86 ? -2.977 4.652 -4.845 1.00 98.81 86 ILE A N 1
ATOM 681 C CA . ILE A 1 86 ? -2.862 3.191 -4.777 1.00 98.81 86 ILE A CA 1
ATOM 682 C C . ILE A 1 86 ? -4.177 2.545 -5.216 1.00 98.81 86 ILE A C 1
ATOM 684 O O . ILE A 1 86 ? -4.153 1.690 -6.090 1.00 98.81 86 ILE A O 1
ATOM 688 N N . HIS A 1 87 ? -5.317 2.999 -4.694 1.00 98.75 87 HIS A N 1
ATOM 689 C CA . HIS A 1 87 ? -6.649 2.529 -5.074 1.00 98.75 87 HIS A CA 1
ATOM 690 C C . HIS A 1 87 ? -6.867 2.600 -6.587 1.00 98.75 87 HIS A C 1
ATOM 692 O O . HIS A 1 87 ? -7.241 1.596 -7.186 1.00 98.75 87 HIS A O 1
ATOM 698 N N . CYS A 1 88 ? -6.552 3.733 -7.220 1.00 98.81 88 CYS A N 1
ATOM 699 C CA . CYS A 1 88 ? -6.675 3.872 -8.669 1.00 98.81 88 CYS A CA 1
ATOM 700 C C . CYS A 1 88 ? -5.766 2.897 -9.439 1.00 98.81 88 CYS A C 1
ATOM 702 O O . CYS A 1 88 ? -6.209 2.268 -10.400 1.00 98.81 88 CYS A O 1
ATOM 704 N N . ILE A 1 89 ? -4.506 2.732 -9.017 1.00 98.75 89 ILE A N 1
ATOM 705 C CA . ILE A 1 89 ? -3.577 1.789 -9.659 1.00 98.75 89 ILE A CA 1
ATOM 706 C C . ILE A 1 89 ? -4.096 0.353 -9.516 1.00 98.75 89 ILE A C 1
ATOM 708 O O . ILE A 1 89 ? -4.170 -0.369 -10.505 1.00 98.75 89 ILE A O 1
ATOM 712 N N . GLU A 1 90 ? -4.506 -0.049 -8.314 1.00 98.75 90 GLU A N 1
ATOM 713 C CA . GLU A 1 90 ? -5.063 -1.379 -8.051 1.00 98.75 90 GLU A CA 1
ATOM 714 C C . GLU A 1 90 ? -6.387 -1.607 -8.804 1.00 98.75 90 GLU A C 1
ATOM 716 O O . GLU A 1 90 ? -6.667 -2.711 -9.266 1.00 98.75 90 GLU A O 1
ATOM 721 N N . PHE A 1 91 ? -7.191 -0.564 -9.016 1.00 98.62 91 PHE A N 1
ATOM 722 C CA . PHE A 1 91 ? -8.375 -0.646 -9.869 1.00 98.62 91 PHE A CA 1
ATOM 723 C C . PHE A 1 91 ? -7.998 -0.969 -11.322 1.00 98.62 91 PHE A C 1
ATOM 725 O O . PHE A 1 91 ? -8.568 -1.883 -11.918 1.00 98.62 91 PHE A O 1
ATOM 732 N N . LEU A 1 92 ? -6.976 -0.308 -11.876 1.00 98.62 92 LEU A N 1
ATOM 733 C CA . LEU A 1 92 ? -6.458 -0.641 -13.207 1.00 98.62 92 LEU A CA 1
ATOM 734 C C . LEU A 1 92 ? -5.895 -2.068 -13.273 1.00 98.62 92 LEU A C 1
ATOM 736 O O . LEU A 1 92 ? -5.980 -2.709 -14.317 1.00 98.62 92 LEU A O 1
ATOM 740 N N . VAL A 1 93 ? -5.348 -2.597 -12.178 1.00 98.06 93 VAL A N 1
ATOM 741 C CA . VAL A 1 93 ? -4.884 -3.993 -12.096 1.00 98.06 93 VAL A CA 1
ATOM 742 C C . VAL A 1 93 ? -6.054 -4.965 -12.220 1.00 98.06 93 VAL A C 1
ATOM 744 O O . VAL A 1 93 ? -5.962 -5.913 -13.000 1.00 98.06 93 VAL A O 1
ATOM 747 N N . ILE A 1 94 ? -7.172 -4.698 -11.532 1.00 98.25 94 ILE A N 1
ATOM 748 C CA . ILE A 1 94 ? -8.417 -5.474 -11.676 1.00 98.25 94 ILE A CA 1
ATOM 749 C C . ILE A 1 94 ? -8.907 -5.450 -13.132 1.00 98.25 94 ILE A C 1
ATOM 751 O O . ILE A 1 94 ? -9.341 -6.478 -13.648 1.00 98.25 94 ILE A O 1
ATOM 755 N N . GLU A 1 95 ? -8.798 -4.308 -13.814 1.00 98.00 95 GLU A N 1
ATOM 756 C CA . GLU A 1 95 ? -9.187 -4.164 -15.224 1.00 98.00 95 GLU A CA 1
ATOM 757 C C . GLU A 1 95 ? -8.173 -4.747 -16.227 1.00 98.00 95 GLU A C 1
ATOM 759 O O . GLU A 1 95 ? -8.427 -4.740 -17.432 1.00 98.00 95 GLU A O 1
ATOM 764 N N . GLY A 1 96 ? -7.011 -5.234 -15.776 1.00 97.25 96 GLY A N 1
ATOM 765 C CA . GLY A 1 96 ? -5.937 -5.689 -16.667 1.00 97.25 96 GLY A CA 1
ATOM 766 C C . GLY A 1 96 ? -5.231 -4.552 -17.420 1.00 97.25 96 GLY A C 1
ATOM 767 O O . GLY A 1 96 ? -4.578 -4.788 -18.432 1.00 97.25 96 GLY A O 1
ATOM 768 N N . ARG A 1 97 ? -5.340 -3.320 -16.916 1.00 98.19 97 ARG A N 1
ATOM 769 C CA . ARG A 1 97 ? -4.853 -2.062 -17.505 1.00 98.19 97 ARG A CA 1
ATOM 770 C C . ARG A 1 97 ? -3.739 -1.405 -16.687 1.00 98.19 97 ARG A C 1
ATOM 772 O O . ARG A 1 97 ? -3.544 -0.197 -16.748 1.00 98.19 97 ARG A O 1
ATOM 779 N N . HIS A 1 98 ? -2.987 -2.180 -15.908 1.00 97.25 98 HIS A N 1
ATOM 780 C CA . HIS A 1 98 ? -1.916 -1.675 -15.037 1.00 97.25 98 HIS A CA 1
ATOM 781 C C . HIS A 1 98 ? -0.839 -0.843 -15.770 1.00 97.25 98 HIS A C 1
ATOM 783 O O . HIS A 1 98 ? -0.196 0.004 -15.154 1.00 97.25 98 HIS A O 1
ATOM 789 N N . SER A 1 99 ? -0.664 -1.027 -17.085 1.00 97.94 99 SER A N 1
ATOM 790 C CA . SER A 1 99 ? 0.194 -0.174 -17.924 1.00 97.94 99 SER A CA 1
ATOM 791 C C . SER A 1 99 ? -0.231 1.297 -17.928 1.00 97.94 99 SER A C 1
ATOM 793 O O . SER A 1 99 ? 0.607 2.174 -18.121 1.00 97.94 99 SER A O 1
ATOM 795 N N . ASP A 1 100 ? -1.510 1.576 -17.670 1.00 98.19 100 ASP A N 1
ATOM 796 C CA . ASP A 1 100 ? -2.094 2.916 -17.670 1.00 98.19 100 ASP A CA 1
ATOM 797 C C . ASP A 1 100 ? -1.904 3.642 -16.324 1.00 98.19 100 ASP A C 1
ATOM 799 O O . ASP A 1 100 ? -2.511 4.691 -16.117 1.00 98.19 100 ASP A O 1
ATOM 803 N N . TRP A 1 101 ? -1.094 3.124 -15.390 1.00 98.00 101 TRP A N 1
ATOM 804 C CA . TRP A 1 101 ? -0.963 3.640 -14.013 1.00 98.00 101 TRP A CA 1
ATOM 805 C C . TRP A 1 101 ? -0.722 5.157 -13.918 1.00 98.00 101 TRP A C 1
ATOM 807 O O . TRP A 1 101 ? -1.200 5.798 -12.982 1.00 98.00 101 TRP A O 1
ATOM 817 N N . GLN A 1 102 ? -0.030 5.763 -14.890 1.00 98.06 102 GLN A N 1
ATOM 818 C CA . GLN A 1 102 ? 0.207 7.213 -14.923 1.00 98.06 102 GLN A CA 1
ATOM 819 C C . GLN A 1 102 ? -1.091 8.019 -15.040 1.00 98.06 102 GLN A C 1
ATOM 821 O O . GLN A 1 102 ? -1.173 9.138 -14.534 1.00 98.06 102 GLN A O 1
ATOM 826 N N . SER A 1 103 ? -2.129 7.451 -15.664 1.00 98.31 103 SER A N 1
ATOM 827 C CA . SER A 1 103 ? -3.440 8.095 -15.776 1.00 98.31 103 SER A CA 1
ATOM 828 C C . SER A 1 103 ? -4.044 8.423 -14.407 1.00 98.31 103 SER A C 1
ATOM 830 O O . SER A 1 103 ? -4.707 9.451 -14.283 1.00 98.31 103 SER A O 1
ATOM 832 N N . CYS A 1 104 ? -3.722 7.650 -13.363 1.00 98.69 104 CYS A N 1
ATOM 833 C CA . CYS A 1 104 ? -4.188 7.899 -12.001 1.00 98.69 104 CYS A CA 1
ATOM 834 C C . CYS A 1 104 ? -3.723 9.245 -11.438 1.00 98.69 104 CYS A C 1
ATOM 836 O O . CYS A 1 104 ? -4.486 9.903 -10.737 1.00 98.69 104 CYS A O 1
ATOM 838 N N . PHE A 1 105 ? -2.514 9.704 -11.774 1.00 98.25 105 PHE A N 1
ATOM 839 C CA . PHE A 1 105 ? -2.045 11.026 -11.349 1.00 98.25 105 PHE A CA 1
ATOM 840 C C . PHE A 1 105 ? -2.913 12.134 -11.944 1.00 98.25 105 PHE A C 1
ATOM 842 O O . PHE A 1 105 ? -3.380 13.014 -11.222 1.00 98.25 105 PHE A O 1
ATOM 849 N N . ASN A 1 106 ? -3.201 12.040 -13.243 1.00 96.81 106 ASN A N 1
ATOM 850 C CA . ASN A 1 106 ? -4.032 13.014 -13.946 1.00 96.81 106 ASN A CA 1
ATOM 851 C C . ASN A 1 106 ? -5.475 13.004 -13.426 1.00 96.81 106 ASN A C 1
ATOM 853 O O . ASN A 1 106 ? -6.018 14.064 -13.123 1.00 96.81 106 ASN A O 1
ATOM 857 N N . SER A 1 107 ? -6.078 11.822 -13.278 1.00 97.62 107 SER A N 1
ATOM 858 C CA . SER A 1 107 ? -7.454 11.669 -12.792 1.00 97.62 107 SER A CA 1
ATOM 859 C C . SER A 1 107 ? -7.649 12.185 -11.366 1.00 97.62 107 SER A C 1
ATOM 861 O O . SER A 1 107 ? -8.728 12.672 -11.042 1.00 97.62 107 SER A O 1
ATOM 863 N N . LEU A 1 108 ? -6.613 12.108 -10.527 1.00 97.81 108 LEU A N 1
ATOM 864 C CA . LEU A 1 108 ? -6.645 12.582 -9.141 1.00 97.81 108 LEU A CA 1
ATOM 865 C C . LEU A 1 108 ? -6.140 14.026 -8.979 1.00 97.81 108 LEU A C 1
ATOM 867 O O . LEU A 1 108 ? -6.168 14.560 -7.873 1.00 97.81 108 LEU A O 1
ATOM 871 N N . GLY A 1 109 ? -5.645 14.662 -10.048 1.00 97.25 109 GLY A N 1
ATOM 872 C CA . GLY A 1 109 ? -5.006 15.979 -9.964 1.00 97.25 109 GLY A CA 1
ATOM 873 C C . GLY A 1 109 ? -3.726 15.985 -9.115 1.00 97.25 109 GLY A C 1
ATOM 874 O O . GLY A 1 109 ? -3.381 17.006 -8.518 1.00 97.25 109 GLY A O 1
ATOM 875 N N . LEU A 1 110 ? -3.029 14.848 -9.031 1.00 96.25 110 LEU A N 1
ATOM 876 C CA . LEU A 1 110 ? -1.800 14.670 -8.258 1.00 96.25 110 LEU A CA 1
ATOM 877 C C . LEU A 1 110 ? -0.570 14.795 -9.162 1.00 96.25 110 LEU A C 1
ATOM 879 O O . LEU A 1 110 ? -0.574 14.387 -10.318 1.00 96.25 110 LEU A O 1
ATOM 883 N N . SER A 1 111 ? 0.523 15.334 -8.623 1.00 93.38 111 SER A N 1
ATOM 884 C CA . SER A 1 111 ? 1.782 15.455 -9.366 1.00 93.38 111 SER A CA 1
ATOM 885 C C . SER A 1 111 ? 2.598 14.163 -9.293 1.00 93.38 111 SER A C 1
ATOM 887 O O . SER A 1 111 ? 2.949 13.718 -8.200 1.00 93.38 111 SER A O 1
ATOM 889 N N . GLU A 1 112 ? 2.963 13.595 -10.447 1.00 96.25 112 GLU A N 1
ATOM 890 C CA . GLU A 1 112 ? 3.858 12.427 -10.523 1.00 96.25 112 GLU A CA 1
ATOM 891 C C . GLU A 1 112 ? 5.331 12.775 -10.262 1.00 96.25 112 GLU A C 1
ATOM 893 O O . GLU A 1 112 ? 6.126 11.900 -9.920 1.00 96.25 112 GLU A O 1
ATOM 898 N N . LYS A 1 113 ? 5.709 14.056 -10.387 1.00 97.06 113 LYS A N 1
ATOM 899 C CA . LYS A 1 113 ? 7.111 14.494 -10.438 1.00 97.06 113 LYS A CA 1
ATOM 900 C C . LYS A 1 113 ? 7.927 14.018 -9.234 1.00 97.06 113 LYS A C 1
ATOM 902 O O . LYS A 1 113 ? 8.962 13.381 -9.405 1.00 97.06 113 LYS A O 1
ATOM 907 N N . THR A 1 114 ? 7.464 14.309 -8.021 1.00 96.25 114 THR A N 1
ATOM 908 C CA . THR A 1 114 ? 8.207 13.977 -6.795 1.00 96.25 114 THR A CA 1
ATOM 909 C C . THR A 1 114 ? 8.236 12.470 -6.527 1.00 96.25 114 THR A C 1
ATOM 911 O O . THR A 1 114 ? 9.193 11.959 -5.942 1.00 96.25 114 THR A O 1
ATOM 914 N N . ILE A 1 115 ? 7.228 11.735 -7.006 1.00 98.00 115 ILE A N 1
ATOM 915 C CA . ILE A 1 115 ? 7.160 10.273 -6.899 1.00 98.00 115 ILE A CA 1
ATOM 916 C C . ILE A 1 115 ? 8.160 9.626 -7.856 1.00 98.00 115 ILE A C 1
ATOM 918 O O . ILE A 1 115 ? 8.930 8.753 -7.451 1.00 98.00 115 ILE A O 1
ATOM 922 N N . LEU A 1 116 ? 8.221 10.108 -9.099 1.00 97.62 116 LEU A N 1
ATOM 923 C CA . LEU A 1 116 ? 9.210 9.679 -10.082 1.00 97.62 116 LEU A CA 1
ATOM 924 C C . LEU A 1 116 ? 10.636 9.996 -9.623 1.00 97.62 116 LEU A C 1
ATOM 926 O O . LEU A 1 116 ? 11.502 9.125 -9.702 1.00 97.62 116 LEU A O 1
ATOM 930 N N . GLU A 1 117 ? 10.881 11.190 -9.078 1.00 98.00 117 GLU A N 1
ATOM 931 C CA . GLU A 1 117 ? 12.175 11.560 -8.492 1.00 98.00 117 GLU A CA 1
ATOM 932 C C . GLU A 1 117 ? 12.581 10.592 -7.369 1.00 98.00 117 GLU A C 1
ATOM 934 O O . GLU A 1 117 ? 13.684 10.041 -7.410 1.00 98.00 117 GLU A O 1
ATOM 939 N N . CYS A 1 118 ? 11.679 10.298 -6.422 1.00 98.19 118 CYS A N 1
ATOM 940 C CA . CYS A 1 118 ? 11.904 9.291 -5.378 1.00 98.19 118 CYS A CA 1
ATOM 941 C C . CYS A 1 118 ? 12.222 7.903 -5.962 1.00 98.19 118 CYS A C 1
ATOM 943 O O . CYS A 1 118 ? 13.127 7.209 -5.487 1.00 98.19 118 CYS A O 1
ATOM 945 N N . SER A 1 119 ? 11.510 7.501 -7.017 1.00 96.19 119 SER A N 1
ATOM 946 C CA . SER A 1 119 ? 11.675 6.189 -7.647 1.00 96.19 119 SER A CA 1
ATOM 947 C C . SER A 1 119 ? 13.016 6.033 -8.383 1.00 96.19 119 SER A C 1
ATOM 949 O O . SER A 1 119 ? 13.481 4.903 -8.574 1.00 96.19 119 SER A O 1
ATOM 951 N N . ASN A 1 120 ? 13.642 7.152 -8.766 1.00 95.75 120 ASN A N 1
ATOM 952 C CA . ASN A 1 120 ? 14.836 7.198 -9.611 1.00 95.75 120 ASN A CA 1
ATOM 953 C C . ASN A 1 120 ? 16.113 7.582 -8.845 1.00 95.75 120 ASN A C 1
ATOM 955 O O . ASN A 1 120 ? 17.202 7.190 -9.252 1.00 95.75 120 ASN A O 1
ATOM 959 N N . ASN A 1 121 ? 16.013 8.301 -7.722 1.00 93.12 121 ASN A N 1
ATOM 960 C CA . ASN A 1 121 ? 17.176 8.800 -6.971 1.00 93.12 121 ASN A CA 1
ATOM 961 C C . ASN A 1 121 ? 17.729 7.816 -5.912 1.00 93.12 121 ASN A C 1
ATOM 963 O O . ASN A 1 121 ? 18.534 8.195 -5.061 1.00 93.12 121 ASN A O 1
ATOM 967 N N . GLY A 1 122 ? 17.267 6.562 -5.924 1.00 91.75 122 GLY A N 1
ATOM 968 C CA . GLY A 1 122 ? 17.644 5.525 -4.957 1.00 91.75 122 GLY A CA 1
ATOM 969 C C . GLY A 1 122 ? 16.843 5.536 -3.648 1.00 91.75 122 GLY A C 1
ATOM 970 O O . GLY A 1 122 ? 16.923 4.567 -2.893 1.00 91.75 122 GLY A O 1
ATOM 971 N N . THR A 1 1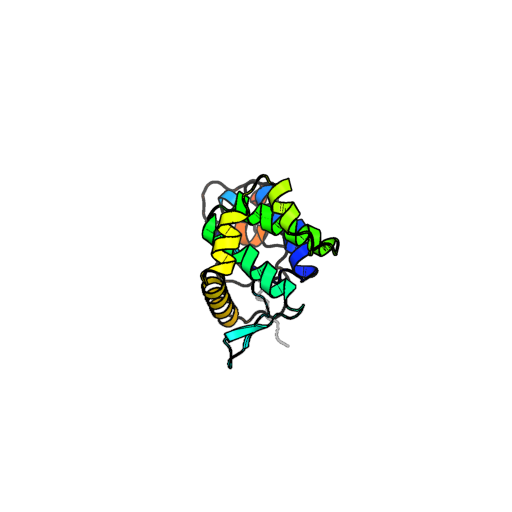23 ? 16.026 6.562 -3.381 1.00 95.69 123 THR A N 1
ATOM 972 C CA . THR A 1 123 ? 15.134 6.593 -2.205 1.00 95.69 123 THR A CA 1
ATOM 973 C C . THR A 1 123 ? 14.118 5.455 -2.261 1.00 95.69 123 THR A C 1
ATOM 975 O O . THR A 1 123 ? 13.991 4.712 -1.291 1.00 95.69 123 THR A O 1
ATOM 978 N N . GLY A 1 124 ? 13.485 5.233 -3.418 1.00 95.38 124 GLY A N 1
ATOM 979 C CA . GLY A 1 124 ? 12.556 4.118 -3.620 1.00 95.38 124 GLY A CA 1
ATOM 980 C C . GLY A 1 124 ? 13.176 2.750 -3.318 1.00 95.38 124 GLY A C 1
ATOM 981 O O . GLY A 1 124 ? 12.546 1.928 -2.662 1.00 95.38 124 GLY A O 1
ATOM 982 N N . ALA A 1 125 ? 14.438 2.530 -3.703 1.00 92.81 125 ALA A N 1
ATOM 983 C CA . ALA A 1 125 ? 15.148 1.282 -3.414 1.00 92.81 125 ALA A CA 1
ATOM 984 C C . ALA A 1 125 ? 15.404 1.088 -1.907 1.00 92.81 125 ALA A C 1
ATOM 986 O O . ALA A 1 125 ? 15.266 -0.022 -1.397 1.00 92.81 125 ALA A O 1
ATOM 987 N N . LYS A 1 126 ? 15.725 2.162 -1.172 1.00 94.56 126 LYS A N 1
ATOM 988 C CA . LYS A 1 126 ? 15.893 2.109 0.292 1.00 94.56 126 LYS A CA 1
ATOM 989 C C . LYS A 1 126 ? 14.579 1.790 1.006 1.00 94.56 126 LYS A C 1
ATOM 991 O O . LYS A 1 126 ? 14.579 0.972 1.922 1.00 94.56 126 LYS A O 1
ATOM 996 N N . ILE A 1 127 ? 13.472 2.400 0.575 1.00 96.44 127 ILE A N 1
ATOM 997 C CA . ILE A 1 127 ? 12.138 2.126 1.135 1.00 96.44 127 ILE A CA 1
ATOM 998 C C . ILE A 1 127 ? 11.751 0.667 0.869 1.00 96.44 127 ILE A C 1
ATOM 1000 O O . ILE A 1 127 ? 11.336 -0.041 1.780 1.00 96.44 127 ILE A O 1
ATOM 1004 N N . GLN A 1 128 ? 11.963 0.191 -0.358 1.00 94.81 128 GLN A N 1
ATOM 1005 C CA . GLN A 1 128 ? 11.729 -1.201 -0.730 1.00 94.81 128 GLN A CA 1
ATOM 1006 C C . GLN A 1 128 ? 12.564 -2.181 0.106 1.00 94.81 128 GLN A C 1
ATOM 1008 O O . GLN A 1 128 ? 12.027 -3.168 0.595 1.00 94.81 128 GLN A O 1
ATOM 1013 N N . ALA A 1 129 ? 13.847 -1.892 0.342 1.00 94.00 129 ALA A N 1
ATOM 1014 C CA . ALA A 1 129 ? 14.683 -2.714 1.216 1.00 94.00 129 ALA A CA 1
ATOM 1015 C C . ALA A 1 129 ? 14.147 -2.762 2.658 1.00 94.00 129 ALA A C 1
ATOM 1017 O O . ALA A 1 129 ? 14.149 -3.827 3.276 1.00 94.00 129 ALA A O 1
ATOM 1018 N N . PHE A 1 130 ? 13.646 -1.636 3.180 1.00 96.19 130 PHE A N 1
ATOM 1019 C CA . PHE A 1 130 ? 12.999 -1.590 4.491 1.00 96.19 130 PHE A CA 1
ATOM 1020 C C . PHE A 1 130 ? 11.712 -2.427 4.526 1.00 96.19 130 PHE A C 1
ATOM 1022 O O . PHE A 1 130 ? 11.549 -3.234 5.436 1.00 96.19 130 PHE A O 1
ATOM 1029 N N . TYR A 1 131 ? 10.836 -2.310 3.525 1.00 98.06 131 TYR A N 1
ATOM 1030 C CA . TYR A 1 131 ? 9.625 -3.135 3.442 1.00 98.06 131 TYR A CA 1
ATOM 1031 C C . TYR A 1 131 ? 9.930 -4.621 3.272 1.00 98.06 131 TYR A C 1
ATOM 1033 O O . TYR A 1 131 ? 9.248 -5.448 3.875 1.00 98.06 131 TYR A O 1
ATOM 1041 N N . GLY A 1 132 ? 10.978 -4.973 2.527 1.00 97.06 132 GLY A N 1
ATOM 1042 C CA . GLY A 1 132 ? 11.437 -6.353 2.432 1.00 97.06 132 GLY A CA 1
ATOM 1043 C C . GLY A 1 132 ? 11.945 -6.897 3.761 1.00 97.06 132 GLY A C 1
ATOM 1044 O O . GLY A 1 132 ? 11.590 -8.011 4.140 1.00 97.06 132 GLY A O 1
ATOM 1045 N N . TYR A 1 133 ? 12.716 -6.098 4.505 1.00 96.62 133 TYR A N 1
ATOM 1046 C CA . TYR A 1 133 ? 13.137 -6.449 5.859 1.00 96.62 133 TYR A CA 1
ATOM 1047 C C . TYR A 1 133 ? 11.933 -6.619 6.792 1.00 96.62 133 TYR A C 1
ATOM 1049 O O . TYR A 1 133 ? 11.826 -7.649 7.449 1.00 96.62 133 TYR A O 1
ATOM 1057 N N . GLU A 1 134 ? 11.014 -5.652 6.827 1.00 97.31 134 GLU A N 1
ATOM 1058 C CA . GLU A 1 134 ? 9.822 -5.698 7.680 1.00 97.31 134 GLU A CA 1
ATOM 1059 C C . GLU A 1 134 ? 8.949 -6.923 7.364 1.00 97.31 134 GLU A C 1
ATOM 1061 O O . GLU A 1 134 ? 8.583 -7.664 8.272 1.00 97.31 134 GLU A O 1
ATOM 1066 N N . THR A 1 135 ? 8.679 -7.185 6.082 1.00 98.12 135 THR A N 1
ATOM 1067 C CA . THR A 1 135 ? 7.850 -8.321 5.641 1.00 98.12 135 THR A CA 1
ATOM 1068 C C . THR A 1 135 ? 8.498 -9.663 5.995 1.00 98.12 135 THR A C 1
ATOM 1070 O O . THR A 1 135 ? 7.818 -10.581 6.443 1.00 98.12 135 THR A O 1
ATOM 1073 N N . ALA A 1 136 ? 9.825 -9.780 5.865 1.00 97.25 136 ALA A N 1
ATOM 1074 C CA . ALA A 1 136 ? 10.559 -10.994 6.230 1.00 97.25 136 ALA A CA 1
ATOM 1075 C C . ALA A 1 136 ? 10.572 -11.284 7.744 1.00 97.25 136 ALA A C 1
ATOM 1077 O O . ALA A 1 136 ? 10.872 -12.411 8.135 1.00 97.25 136 ALA A O 1
ATOM 1078 N N . HIS A 1 137 ? 10.264 -10.287 8.581 1.00 97.25 137 HIS A N 1
ATOM 1079 C CA . HIS A 1 137 ? 10.212 -10.401 10.043 1.00 97.25 137 HIS A CA 1
ATOM 1080 C C . HIS A 1 137 ? 8.780 -10.417 10.592 1.00 97.25 137 HIS A C 1
ATOM 1082 O O . HIS A 1 137 ? 8.582 -10.235 11.794 1.00 97.25 137 HIS A O 1
ATOM 1088 N N . LEU A 1 138 ? 7.777 -10.634 9.737 1.00 97.94 138 LEU A N 1
ATOM 1089 C CA . LEU A 1 138 ? 6.418 -10.898 10.194 1.00 97.94 138 LEU A CA 1
ATOM 1090 C C . LEU A 1 138 ? 6.379 -12.157 11.065 1.00 97.94 138 LEU A C 1
ATOM 1092 O O . LEU A 1 138 ? 6.940 -13.191 10.703 1.00 97.94 138 LEU A O 1
ATOM 1096 N N . ASP A 1 139 ? 5.674 -12.061 12.191 1.00 95.38 139 ASP A N 1
ATOM 1097 C CA . ASP A 1 139 ? 5.437 -13.171 13.107 1.00 95.38 139 ASP A CA 1
ATOM 1098 C C . ASP A 1 139 ? 3.925 -13.302 13.400 1.00 95.38 139 ASP A C 1
ATOM 1100 O O . ASP A 1 139 ? 3.338 -12.405 14.014 1.00 95.38 139 ASP A O 1
ATOM 1104 N N . PRO A 1 140 ? 3.256 -14.368 12.923 1.00 96.50 140 PRO A N 1
ATOM 1105 C CA . PRO A 1 140 ? 3.816 -15.411 12.067 1.00 96.50 140 PRO A CA 1
ATOM 1106 C C . PRO A 1 140 ? 4.150 -14.879 10.658 1.00 96.50 140 PRO A C 1
ATOM 1108 O O . PRO A 1 140 ? 3.545 -13.891 10.221 1.00 96.50 140 PRO A O 1
ATOM 1111 N N . PRO A 1 141 ? 5.052 -15.553 9.914 1.00 97.62 141 PRO A N 1
ATOM 1112 C CA . PRO A 1 141 ? 5.296 -15.241 8.510 1.00 97.62 141 PRO A CA 1
ATOM 1113 C C . PRO A 1 141 ? 3.996 -15.274 7.703 1.00 97.62 141 PRO A C 1
ATOM 1115 O O . PRO A 1 141 ? 3.116 -16.107 7.954 1.00 97.62 141 PRO A O 1
ATOM 1118 N N . HIS A 1 142 ? 3.866 -14.387 6.716 1.00 96.75 142 HIS A N 1
ATOM 1119 C CA . HIS A 1 142 ? 2.671 -14.358 5.879 1.00 96.75 142 HIS A CA 1
ATOM 1120 C C . HIS A 1 142 ? 2.553 -15.644 5.053 1.00 96.75 142 HIS A C 1
ATOM 1122 O O . HIS A 1 142 ? 3.513 -16.117 4.450 1.00 96.75 142 HIS A O 1
ATOM 1128 N N . MET A 1 143 ? 1.349 -16.218 5.016 1.00 96.50 143 MET A N 1
ATOM 1129 C CA . MET A 1 143 ? 1.073 -17.461 4.274 1.00 96.50 143 MET A CA 1
ATOM 1130 C C . MET A 1 143 ? 0.365 -17.219 2.935 1.00 96.50 143 MET A C 1
ATOM 1132 O O . MET A 1 143 ? 0.297 -18.111 2.094 1.00 96.50 143 MET A O 1
ATOM 1136 N N . PHE A 1 144 ? -0.210 -16.032 2.759 1.00 96.81 144 PHE A N 1
ATOM 1137 C CA . PHE A 1 144 ? -0.910 -15.583 1.560 1.00 96.81 144 PHE A CA 1
ATOM 1138 C C . PHE A 1 144 ? -0.980 -14.054 1.570 1.00 96.81 144 PHE A C 1
ATOM 1140 O O . PHE A 1 144 ? -0.668 -13.423 2.582 1.00 96.81 144 PHE A O 1
ATOM 1147 N N . LEU A 1 145 ? -1.417 -13.473 0.452 1.00 97.56 145 LEU A N 1
ATOM 1148 C CA . LEU A 1 145 ? -1.612 -12.035 0.313 1.00 97.56 145 LEU A CA 1
ATOM 1149 C C . LEU A 1 145 ? -3.054 -11.699 -0.131 1.00 97.56 145 LEU A C 1
ATOM 1151 O O . LEU A 1 145 ? -3.659 -12.471 -0.887 1.00 97.56 145 LEU A O 1
ATOM 1155 N N . PRO A 1 146 ? -3.617 -10.561 0.316 1.00 98.50 146 PRO A N 1
ATOM 1156 C CA . PRO A 1 146 ? -3.005 -9.597 1.233 1.00 98.50 146 PRO A CA 1
ATOM 1157 C C . PRO A 1 146 ? -2.852 -10.171 2.648 1.00 98.50 146 PRO A C 1
ATOM 1159 O O . PRO A 1 146 ? -3.643 -11.007 3.084 1.00 98.50 146 PRO A O 1
ATOM 1162 N N . TRP A 1 147 ? -1.824 -9.715 3.356 1.00 98.69 147 TRP A N 1
ATOM 1163 C CA . TRP A 1 147 ? -1.612 -10.038 4.761 1.00 98.69 147 TRP A CA 1
ATOM 1164 C C . TRP A 1 147 ? -1.939 -8.808 5.599 1.00 98.69 147 TRP A C 1
ATOM 1166 O O . TRP A 1 147 ? -1.345 -7.746 5.407 1.00 98.69 147 TRP A O 1
ATOM 1176 N N . VAL A 1 148 ? -2.919 -8.931 6.492 1.00 98.69 148 VAL A N 1
ATOM 1177 C CA . VAL A 1 148 ? -3.459 -7.802 7.259 1.00 98.69 148 VAL A CA 1
ATOM 1178 C C . VAL A 1 148 ? -3.175 -8.001 8.736 1.00 98.69 148 VAL A C 1
ATOM 1180 O O . VAL A 1 148 ? -3.417 -9.074 9.293 1.00 98.69 148 VAL A O 1
ATOM 1183 N N . VAL A 1 149 ? -2.664 -6.947 9.364 1.00 98.69 149 VAL A N 1
ATOM 1184 C CA . VAL A 1 149 ? -2.229 -6.943 10.757 1.00 98.69 149 VAL A CA 1
ATOM 1185 C C . VAL A 1 149 ? -2.879 -5.772 11.486 1.00 98.69 149 VAL A C 1
ATOM 1187 O O . VAL A 1 149 ? -2.754 -4.628 11.053 1.00 98.69 149 VAL A O 1
ATOM 1190 N N . VAL A 1 150 ? -3.528 -6.050 12.617 1.00 98.44 150 VAL A N 1
ATOM 1191 C CA . VAL A 1 150 ? -4.085 -5.040 13.529 1.00 98.44 150 VAL A CA 1
ATOM 1192 C C . VAL A 1 150 ? -3.311 -5.083 14.843 1.00 98.44 150 VAL A C 1
ATOM 1194 O O . VAL A 1 150 ? -3.248 -6.131 15.478 1.00 98.44 150 VAL A O 1
ATOM 1197 N N . ASN A 1 151 ? -2.687 -3.971 15.253 1.00 97.19 151 ASN A N 1
ATOM 1198 C CA . ASN A 1 151 ? -1.852 -3.887 16.469 1.00 97.19 151 ASN A CA 1
ATOM 1199 C C . ASN A 1 151 ? -0.878 -5.081 16.636 1.00 97.19 151 ASN A C 1
ATOM 1201 O O . ASN A 1 151 ? -0.796 -5.690 17.701 1.00 97.19 151 ASN A O 1
ATOM 1205 N N . ASN A 1 152 ? -0.138 -5.420 15.575 1.00 94.75 152 ASN A N 1
ATOM 1206 C CA . ASN A 1 152 ? 0.806 -6.549 15.509 1.00 94.75 152 ASN A CA 1
ATOM 1207 C C . ASN A 1 152 ? 0.179 -7.957 15.570 1.00 94.75 152 ASN A C 1
ATOM 1209 O O . ASN A 1 152 ? 0.913 -8.939 15.586 1.00 94.75 152 ASN A O 1
ATOM 1213 N N . LYS A 1 153 ? -1.152 -8.090 15.559 1.00 97.25 153 LYS A N 1
ATOM 1214 C CA . LYS A 1 153 ? -1.835 -9.381 15.403 1.00 97.25 153 LYS A CA 1
ATOM 1215 C C . LYS A 1 153 ? -2.268 -9.576 13.958 1.00 97.25 153 LYS A C 1
ATOM 1217 O O . LYS A 1 153 ? -3.042 -8.780 13.426 1.00 97.25 153 LYS A O 1
ATOM 1222 N N . SER A 1 154 ? -1.786 -10.644 13.328 1.00 97.31 154 SER A N 1
ATOM 1223 C CA . SER A 1 154 ? -2.304 -11.067 12.026 1.00 97.31 154 SER A CA 1
ATOM 1224 C C . SER A 1 154 ? -3.775 -11.462 12.142 1.00 97.31 154 SER A C 1
ATOM 1226 O O . SER A 1 154 ? -4.159 -12.187 13.060 1.00 97.31 154 SER A O 1
ATOM 1228 N N . LEU A 1 155 ? -4.582 -11.014 11.181 1.00 97.94 155 LEU A N 1
ATOM 1229 C CA . LEU A 1 155 ? -5.986 -11.413 11.056 1.00 97.94 155 LEU A CA 1
ATOM 1230 C C . LEU A 1 155 ? -6.148 -12.773 10.362 1.00 97.94 155 LEU A C 1
ATOM 1232 O O . LEU A 1 155 ? -7.242 -13.338 10.325 1.00 97.94 155 LEU A O 1
ATOM 1236 N N . GLY A 1 156 ? -5.068 -13.313 9.785 1.00 96.56 156 GLY A N 1
ATOM 1237 C CA . GLY A 1 156 ? -5.107 -14.551 9.019 1.00 96.56 156 GLY A CA 1
ATOM 1238 C C . GLY A 1 156 ? -6.229 -14.527 7.980 1.00 96.56 156 GLY A C 1
ATOM 1239 O O . GLY A 1 156 ? -6.426 -13.538 7.274 1.00 96.56 156 GLY A O 1
ATOM 1240 N N . LYS A 1 157 ? -6.968 -15.636 7.859 1.00 96.56 157 LYS A N 1
ATOM 1241 C CA . LYS A 1 157 ? -8.043 -15.779 6.857 1.00 96.56 157 LYS A CA 1
ATOM 1242 C C . LYS A 1 157 ? -9.207 -14.806 7.065 1.00 96.56 157 LYS A C 1
ATOM 1244 O O . LYS A 1 157 ? -9.976 -14.615 6.128 1.00 96.56 157 LYS A O 1
ATOM 1249 N N . ASP A 1 158 ? -9.297 -14.175 8.235 1.00 97.25 158 ASP A N 1
ATOM 1250 C CA . ASP A 1 158 ? -10.345 -13.213 8.569 1.00 97.25 158 ASP A CA 1
ATOM 1251 C C . ASP A 1 158 ? -9.982 -11.763 8.207 1.00 97.25 158 ASP A C 1
ATOM 1253 O O . ASP A 1 158 ? -10.632 -10.813 8.631 1.00 97.25 158 ASP A O 1
ATOM 1257 N N . TYR A 1 159 ? -8.949 -11.566 7.379 1.00 97.38 159 TYR A N 1
ATOM 1258 C CA . TYR A 1 159 ? -8.428 -10.248 6.997 1.00 97.38 159 TYR A CA 1
ATOM 1259 C C . TYR A 1 159 ? -9.466 -9.261 6.441 1.00 97.38 159 TYR A C 1
ATOM 1261 O O . TYR A 1 159 ? -9.240 -8.055 6.490 1.00 97.38 159 TYR A O 1
ATOM 1269 N N . ARG A 1 160 ? -10.600 -9.740 5.912 1.00 96.12 160 ARG A N 1
ATOM 1270 C CA . ARG A 1 160 ? -11.694 -8.888 5.413 1.00 96.12 160 ARG A CA 1
ATOM 1271 C C . ARG A 1 160 ? -12.534 -8.261 6.528 1.00 96.12 160 ARG A C 1
ATOM 1273 O O . ARG A 1 160 ? -13.153 -7.234 6.279 1.00 96.12 160 ARG A O 1
ATOM 1280 N N . ASN A 1 161 ? -12.508 -8.824 7.734 1.00 94.94 161 ASN A N 1
ATOM 1281 C CA . ASN A 1 161 ? -13.225 -8.321 8.907 1.00 94.94 161 ASN A CA 1
ATOM 1282 C C . ASN A 1 161 ? -12.398 -7.309 9.715 1.00 94.94 161 ASN A C 1
ATOM 1284 O O . ASN A 1 161 ? -12.671 -7.078 10.892 1.00 94.94 161 ASN A O 1
ATOM 1288 N N . PHE A 1 162 ? -11.382 -6.685 9.107 1.00 95.81 162 PHE A N 1
ATOM 1289 C CA . PHE A 1 162 ? -10.479 -5.751 9.786 1.00 95.81 162 PHE A CA 1
ATOM 1290 C C . PHE A 1 162 ? -11.216 -4.645 10.562 1.00 95.81 162 PHE A C 1
ATOM 1292 O O . PHE A 1 162 ? -10.726 -4.243 11.614 1.00 95.81 162 PHE A O 1
ATOM 1299 N N . THR A 1 163 ? -12.396 -4.196 10.109 1.00 94.50 163 THR A N 1
ATOM 1300 C CA . THR A 1 163 ? -13.231 -3.215 10.824 1.00 94.50 163 THR A CA 1
ATOM 1301 C C . THR A 1 163 ? -13.566 -3.682 12.236 1.00 94.50 163 THR A C 1
ATOM 1303 O O . THR A 1 163 ? -13.320 -2.949 13.190 1.00 94.50 163 THR A O 1
ATOM 1306 N N . THR A 1 164 ? -14.038 -4.920 12.395 1.00 93.69 164 THR A N 1
ATOM 1307 C CA . THR A 1 164 ? -14.356 -5.504 13.706 1.00 93.69 164 THR A CA 1
ATOM 1308 C C . THR A 1 164 ? -13.126 -5.527 14.610 1.00 93.69 164 THR A C 1
ATOM 1310 O O . THR A 1 164 ? -13.190 -5.096 15.758 1.00 93.69 164 THR A O 1
ATOM 1313 N N . TYR A 1 165 ? -11.973 -5.953 14.089 1.00 95.62 165 TYR A N 1
ATOM 1314 C CA . TYR A 1 165 ? -10.728 -5.980 14.864 1.00 95.62 165 TYR A CA 1
ATOM 1315 C C . TYR A 1 165 ? -10.260 -4.583 15.278 1.00 95.62 165 TYR A C 1
ATOM 1317 O O . TYR A 1 165 ? -9.822 -4.399 16.412 1.00 95.62 165 TYR A O 1
ATOM 1325 N N . ILE A 1 166 ? -10.375 -3.593 14.390 1.00 95.94 166 ILE A N 1
ATOM 1326 C CA . ILE A 1 166 ? -10.043 -2.201 14.705 1.00 95.94 166 ILE A CA 1
ATOM 1327 C C . ILE A 1 166 ? -10.951 -1.678 15.813 1.00 95.94 166 ILE A C 1
ATOM 1329 O O . ILE A 1 166 ? -10.461 -1.120 16.793 1.00 95.94 166 ILE A O 1
ATOM 1333 N N . CYS A 1 167 ? -12.256 -1.893 15.689 1.00 94.31 167 CYS A N 1
ATOM 1334 C CA . CYS A 1 167 ? -13.231 -1.442 16.671 1.00 94.31 167 CYS A CA 1
ATOM 1335 C C . CYS A 1 167 ? -13.024 -2.096 18.043 1.00 94.31 167 CYS A C 1
ATOM 1337 O O . CYS A 1 167 ? -13.064 -1.400 19.056 1.00 94.31 167 CYS A O 1
ATOM 1339 N N . ASN A 1 168 ? -12.696 -3.390 18.079 1.00 93.94 168 ASN A N 1
ATOM 1340 C CA . ASN A 1 168 ? -12.398 -4.116 19.318 1.00 93.94 168 ASN A CA 1
ATOM 1341 C C . ASN A 1 168 ? -11.117 -3.621 20.009 1.00 93.94 168 ASN A C 1
ATOM 1343 O O . ASN A 1 168 ? -11.027 -3.611 21.236 1.00 93.94 168 ASN A O 1
ATOM 1347 N N . GLU A 1 169 ? -10.112 -3.213 19.234 1.00 95.56 169 GLU A N 1
ATOM 1348 C CA . GLU A 1 169 ? -8.833 -2.721 19.755 1.00 95.56 169 GLU A CA 1
ATOM 1349 C C . GLU A 1 169 ? -8.859 -1.214 20.082 1.00 95.56 169 GLU A C 1
ATOM 1351 O O . GLU A 1 169 ? -7.971 -0.701 20.776 1.00 95.56 169 GLU A O 1
ATOM 1356 N N . TYR A 1 170 ? -9.870 -0.477 19.612 1.00 95.19 170 TYR A N 1
ATOM 1357 C CA . TYR A 1 170 ? -9.984 0.957 19.842 1.00 95.19 170 TYR A CA 1
ATOM 1358 C C . TYR A 1 170 ? -10.489 1.279 21.255 1.00 95.19 170 TYR A C 1
ATOM 1360 O O . TYR A 1 170 ? -11.619 0.991 21.634 1.00 95.19 170 TYR A O 1
ATOM 1368 N N . LYS A 1 171 ? -9.646 1.963 22.037 1.00 92.50 171 LYS A N 1
ATOM 1369 C CA . LYS A 1 171 ? -9.913 2.324 23.445 1.00 92.50 171 LYS A CA 1
ATOM 1370 C C . LYS A 1 171 ? -10.366 3.776 23.644 1.00 92.50 171 LYS A C 1
ATOM 1372 O O . LYS A 1 171 ? -10.350 4.280 24.767 1.00 92.50 171 LYS A O 1
ATOM 1377 N N . GLY A 1 172 ? -10.681 4.493 22.565 1.00 90.31 172 GLY A N 1
ATOM 1378 C CA . GLY A 1 172 ? -11.146 5.877 22.659 1.00 90.31 172 GLY A CA 1
ATOM 1379 C C . GLY A 1 172 ? -12.599 5.970 23.122 1.00 90.31 172 GLY A C 1
ATOM 1380 O O . GLY A 1 172 ? -13.374 5.029 22.987 1.00 90.31 172 GLY A O 1
ATOM 1381 N N . LYS A 1 173 ? -12.972 7.126 23.683 1.00 85.81 173 LYS A N 1
ATOM 1382 C CA . LYS A 1 173 ? -14.315 7.344 24.253 1.00 85.81 173 LYS A CA 1
ATOM 1383 C C . LYS A 1 173 ? -15.407 7.511 23.196 1.00 85.81 173 LYS A C 1
ATOM 1385 O O . LYS A 1 173 ? -16.552 7.163 23.454 1.00 85.81 173 LYS A O 1
ATOM 1390 N N . VAL A 1 174 ? -15.063 8.088 22.047 1.00 88.44 174 VAL A N 1
ATOM 1391 C CA . VAL A 1 174 ? -15.998 8.352 20.949 1.00 88.44 174 VAL A CA 1
ATOM 1392 C C . VAL A 1 174 ? -15.764 7.293 19.884 1.00 88.44 174 VAL A C 1
ATOM 1394 O O . VAL A 1 174 ? -14.711 7.292 19.255 1.00 88.44 174 VAL A O 1
ATOM 1397 N N . GLN A 1 175 ? -16.714 6.374 19.721 1.00 86.81 175 GLN A N 1
ATOM 1398 C CA . GLN A 1 175 ? -16.637 5.351 18.682 1.00 86.81 175 GLN A CA 1
ATOM 1399 C C . GLN A 1 175 ? -17.218 5.875 17.358 1.00 86.81 175 GLN A C 1
ATOM 1401 O O . GLN A 1 175 ? -18.333 6.412 17.383 1.00 86.81 175 GLN A O 1
ATOM 1406 N N . PRO A 1 176 ? -16.508 5.695 16.227 1.00 88.19 176 PRO A N 1
ATOM 1407 C CA . PRO A 1 176 ? -17.060 5.933 14.895 1.00 88.19 176 PRO A CA 1
ATOM 1408 C C . PRO A 1 176 ? -18.288 5.061 14.624 1.00 88.19 176 PRO A C 1
ATOM 1410 O O . PRO A 1 176 ? -18.444 3.990 15.221 1.00 88.19 176 PRO A O 1
ATOM 1413 N N . ASP A 1 177 ? -19.136 5.488 13.691 1.00 85.31 177 ASP A N 1
ATOM 1414 C CA . ASP A 1 177 ? -20.347 4.747 13.319 1.00 85.31 177 ASP A CA 1
ATOM 1415 C C . ASP A 1 177 ? -20.027 3.351 12.765 1.00 85.31 177 ASP A C 1
ATOM 1417 O O . ASP A 1 177 ? -20.733 2.393 13.093 1.00 85.31 177 ASP A O 1
ATOM 1421 N N . ALA A 1 178 ? -18.882 3.199 12.087 1.00 85.19 178 ALA A N 1
ATOM 1422 C CA . ALA A 1 178 ? -18.332 1.912 11.653 1.00 85.19 178 ALA A CA 1
ATOM 1423 C C . ALA A 1 178 ? -18.294 0.850 12.772 1.00 85.19 178 ALA A C 1
ATOM 1425 O O . ALA A 1 178 ? -18.516 -0.334 12.526 1.00 85.19 178 ALA A O 1
ATOM 1426 N N . CYS A 1 179 ? -18.035 1.267 14.018 1.00 88.12 179 CYS A N 1
ATOM 1427 C CA . CYS A 1 179 ? -17.938 0.367 15.169 1.00 88.12 179 CYS A CA 1
ATOM 1428 C C . CYS A 1 179 ? -19.286 0.033 15.808 1.00 88.12 179 CYS A C 1
ATOM 1430 O O . CYS A 1 179 ? -19.394 -0.946 16.541 1.00 88.12 179 CYS A O 1
ATOM 1432 N N . LYS A 1 180 ? -20.337 0.803 15.513 1.00 82.19 180 LYS A N 1
ATOM 1433 C CA . LYS A 1 180 ? -21.694 0.544 16.017 1.00 82.19 180 LYS A CA 1
ATOM 1434 C C . LYS A 1 180 ? -22.401 -0.544 15.208 1.00 82.19 180 LYS A C 1
ATOM 1436 O O . LYS A 1 180 ? -23.237 -1.258 15.752 1.00 82.19 180 LYS A O 1
ATOM 1441 N N . LEU A 1 181 ? -22.049 -0.676 13.928 1.00 69.06 181 LEU A N 1
ATOM 1442 C CA . LEU A 1 181 ? -22.555 -1.714 13.019 1.00 69.06 181 LEU A CA 1
ATOM 1443 C C . LEU A 1 181 ? -21.903 -3.086 13.257 1.00 69.06 181 LEU A C 1
ATOM 1445 O O . LEU A 1 181 ? -22.454 -4.111 12.859 1.00 69.06 181 LEU A O 1
ATOM 1449 N N . HIS A 1 182 ? -20.757 -3.101 13.940 1.00 61.81 182 HIS A N 1
ATOM 1450 C CA . HIS A 1 182 ? -19.993 -4.292 14.299 1.00 61.81 182 HIS A CA 1
ATOM 1451 C C . HIS A 1 182 ? -19.702 -4.288 15.806 1.00 61.81 182 HIS A C 1
ATOM 1453 O O . HIS A 1 182 ? -18.553 -4.065 16.197 1.00 61.81 182 HIS A O 1
ATOM 1459 N N . PRO A 1 183 ? -20.725 -4.477 16.664 1.00 53.06 183 PRO A N 1
ATOM 1460 C CA . PRO A 1 183 ? -20.501 -4.529 18.100 1.00 53.06 183 PRO A CA 1
ATOM 1461 C C . PRO A 1 183 ? -19.473 -5.626 18.417 1.00 53.06 183 PRO A C 1
ATOM 1463 O O . PRO A 1 183 ? -19.500 -6.675 17.768 1.00 53.06 183 PRO A O 1
ATOM 1466 N N . PRO A 1 184 ? -18.566 -5.405 19.388 1.00 50.28 184 PRO A N 1
ATOM 1467 C CA . PRO A 1 184 ? -17.693 -6.467 19.861 1.00 50.28 184 PRO A CA 1
ATOM 1468 C C . PRO A 1 184 ? -18.572 -7.649 20.255 1.00 50.28 184 PRO A C 1
ATOM 1470 O O . PRO A 1 184 ? -19.474 -7.487 21.082 1.00 50.28 184 PRO A O 1
ATOM 1473 N N . ASP A 1 185 ? -18.327 -8.821 19.667 1.00 50.16 185 ASP A N 1
ATOM 1474 C CA . ASP A 1 185 ? -18.919 -10.048 20.177 1.00 50.16 185 ASP A CA 1
ATOM 1475 C C . ASP A 1 185 ? -18.561 -10.113 21.662 1.00 50.16 185 ASP A C 1
ATOM 1477 O O . ASP A 1 185 ? -17.383 -10.151 22.038 1.00 50.16 185 ASP A O 1
ATOM 1481 N N . ASN A 1 186 ? -19.581 -10.070 22.522 1.00 36.81 186 ASN A N 1
ATOM 1482 C CA . ASN A 1 186 ? -19.417 -10.473 23.905 1.00 36.81 186 ASN A CA 1
ATOM 1483 C C . ASN A 1 186 ? -18.876 -11.896 23.836 1.00 36.81 186 ASN A C 1
ATOM 1485 O O . ASN A 1 186 ? -19.618 -12.821 23.507 1.00 36.81 186 ASN A O 1
ATOM 1489 N N . VAL A 1 187 ? -17.586 -12.067 24.118 1.00 41.78 187 VAL A N 1
ATOM 1490 C CA . VAL A 1 187 ? -17.010 -13.374 24.405 1.00 41.78 187 VAL A CA 1
ATOM 1491 C C . VAL A 1 187 ? -17.708 -13.844 25.675 1.00 41.78 187 VAL A C 1
ATOM 1493 O O . VAL A 1 187 ? -17.291 -13.543 26.791 1.00 41.78 187 VAL A O 1
ATOM 1496 N N . SER A 1 188 ? -18.853 -14.497 25.496 1.00 34.62 188 SER A N 1
ATOM 1497 C CA . SER A 1 188 ? -19.556 -15.198 26.548 1.00 34.62 188 SER A CA 1
ATOM 1498 C C . SER A 1 188 ? -18.602 -16.249 27.090 1.00 34.62 188 SER A C 1
ATOM 1500 O O . SER A 1 188 ? -18.056 -17.054 26.333 1.00 34.62 188 SER A O 1
ATOM 1502 N N . GLN A 1 189 ? -18.392 -16.170 28.400 1.00 33.66 189 GLN A N 1
ATOM 1503 C CA . GLN A 1 189 ? -17.762 -17.172 29.242 1.00 33.66 189 GLN A CA 1
ATOM 1504 C C . GLN A 1 189 ? -18.050 -18.582 28.717 1.00 33.66 189 GLN A C 1
ATOM 1506 O O . GLN A 1 189 ? -19.206 -18.993 28.618 1.00 33.66 18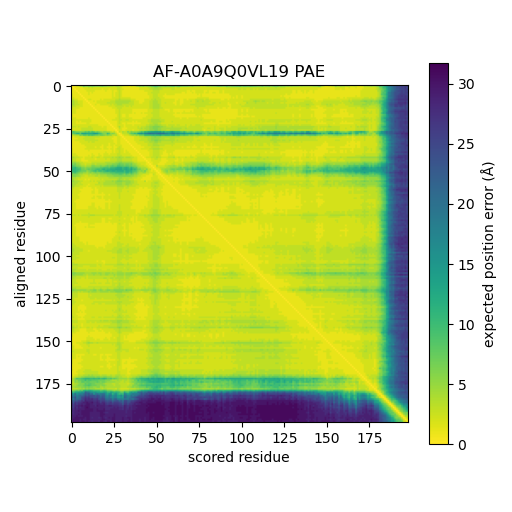9 GLN A O 1
ATOM 1511 N N . PHE A 1 190 ? -16.993 -19.331 28.409 1.00 36.19 190 PHE A N 1
ATOM 1512 C CA . PHE A 1 190 ? -17.065 -20.783 28.470 1.00 36.19 190 PHE A CA 1
ATOM 1513 C C . PHE A 1 190 ? -17.176 -21.165 29.948 1.00 36.19 190 PHE A C 1
ATOM 1515 O O . PHE A 1 190 ? -16.175 -21.472 30.586 1.00 36.19 190 PHE A O 1
ATOM 1522 N N . ASP A 1 191 ? -18.395 -21.114 30.477 1.00 37.38 191 ASP A N 1
ATOM 1523 C CA . ASP A 1 191 ? -18.784 -21.905 31.634 1.00 37.38 191 ASP A CA 1
ATOM 1524 C C . ASP A 1 191 ? -19.540 -23.127 31.117 1.00 37.38 191 ASP A C 1
ATOM 1526 O O . ASP A 1 191 ? -20.610 -23.026 30.516 1.00 37.38 191 ASP A O 1
ATOM 1530 N N . THR A 1 192 ? -18.941 -24.294 31.313 1.00 30.77 192 THR A N 1
ATOM 1531 C CA . THR A 1 192 ? -19.623 -25.485 31.832 1.00 30.77 192 THR A CA 1
ATOM 1532 C C . THR A 1 192 ? -18.543 -26.491 32.207 1.00 30.77 192 THR A C 1
ATOM 1534 O O . THR A 1 192 ? -18.087 -27.307 31.407 1.00 30.77 192 THR A O 1
ATOM 1537 N N . GLU A 1 193 ? -18.117 -26.411 33.468 1.00 37.03 193 GLU A N 1
ATOM 1538 C CA . GLU A 1 193 ? -17.918 -27.637 34.227 1.00 37.03 193 GLU A CA 1
ATOM 1539 C C . GLU A 1 193 ? -19.241 -28.408 34.191 1.00 37.03 193 GLU A C 1
ATOM 1541 O O . GLU A 1 193 ? -20.260 -27.910 34.656 1.00 37.03 193 GLU A O 1
ATOM 1546 N N . ASP A 1 194 ? -19.220 -29.613 33.639 1.00 39.06 194 ASP A N 1
ATOM 1547 C CA . ASP A 1 194 ? -19.995 -30.709 34.202 1.00 39.06 194 ASP A CA 1
ATOM 1548 C C . ASP A 1 194 ? -19.208 -31.994 33.969 1.00 39.06 194 ASP A C 1
ATOM 1550 O O . ASP A 1 194 ? -19.062 -32.507 32.857 1.00 39.06 194 ASP A O 1
ATOM 1554 N N . GLY A 1 195 ? -18.624 -32.482 35.058 1.00 34.31 195 GLY A N 1
ATOM 1555 C CA . GLY A 1 195 ? -18.077 -33.818 35.107 1.00 34.31 195 GLY A CA 1
ATOM 1556 C C . GLY A 1 195 ? -19.204 -34.842 35.123 1.00 34.31 195 GLY A C 1
ATOM 1557 O O . GLY A 1 195 ? -20.148 -34.730 35.899 1.00 34.31 195 GLY A O 1
ATOM 1558 N N . LEU A 1 196 ? -19.038 -35.923 34.365 1.00 36.94 196 LEU A N 1
ATOM 1559 C CA . LEU A 1 196 ? -19.609 -37.201 34.758 1.00 36.94 196 LEU A CA 1
ATOM 1560 C C . LEU A 1 196 ? -18.645 -38.336 34.412 1.00 36.94 196 LEU A C 1
ATOM 1562 O O . LEU A 1 196 ? -18.341 -38.604 33.253 1.00 36.94 196 LEU A O 1
ATOM 1566 N N . ARG A 1 197 ? -18.167 -38.989 35.475 1.00 35.94 197 ARG A N 1
ATOM 1567 C CA . ARG A 1 197 ? -17.599 -40.339 35.455 1.00 35.94 197 ARG A CA 1
ATOM 1568 C C . ARG A 1 197 ? -18.623 -41.306 34.857 1.00 35.94 197 ARG A C 1
ATOM 1570 O O . ARG A 1 197 ? -19.718 -41.358 35.410 1.00 35.94 197 ARG A O 1
ATOM 1577 N N . ILE A 1 198 ? -18.223 -42.113 33.871 1.00 43.09 198 ILE A N 1
ATOM 1578 C CA . ILE A 1 198 ? -18.144 -43.591 33.937 1.00 43.09 198 ILE A CA 1
ATOM 1579 C C . ILE A 1 198 ? -16.963 -44.013 33.061 1.00 43.09 198 ILE A C 1
ATOM 1581 O O . ILE A 1 198 ? -16.903 -43.529 31.911 1.00 43.09 198 ILE A O 1
#

Nearest PDB structures (foldseek):
  6nwx-assembly1_A  TM=8.746E-01  e=8.916E-14  Mus musculus
  4ihu-assembly2_B  TM=6.637E-01  e=7.618E-04  Mycobacterium tuberculosis H37Rv
  6eez-assembly1_A  TM=7.230E-01  e=3.268E-03  Wolbachia endosymbiont of Drosophila melanogaster
  6dxn-assembly3_C  TM=5.668E-01  e=1.111E-03  Klebsiella pneumoniae
  5cnw-assembly1_A  TM=5.896E-01  e=2.634E-03  Deinococcus radiodurans R1 = ATCC 13939 = DSM 20539

Foldseek 3Di:
DKEKEWEAWLLDLVQLCCLQPQVVVCPVFVVVVLYDYHYQHAHPWDADPPPRDIDDPVDDLRVLVNLLLLLLCVVVVDCVRSSQLSNVLSVCSNVVNNVCSVVSCVVVVHDSVSSVVCSPVCVSSVSNVVSVVVQVPQVVRDPDPGWMAINSHTPPPNRSVVLLVSLVPRPDPDDTPSCVVRDNPPPPDPDDDDDDDD

Organism: Salix viminalis (NCBI:txid40686)

InterPro domains:
  IPR004911 Gamma interferon inducible 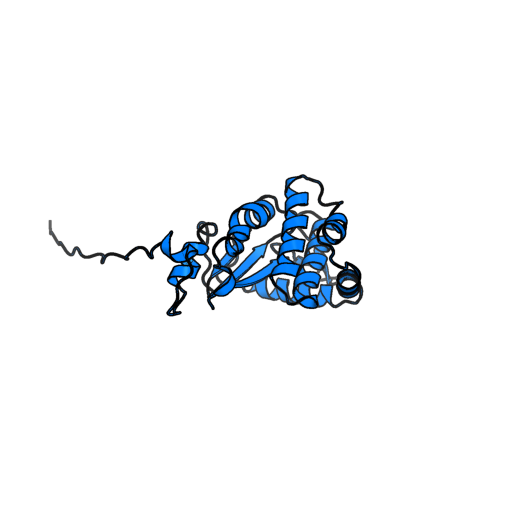ly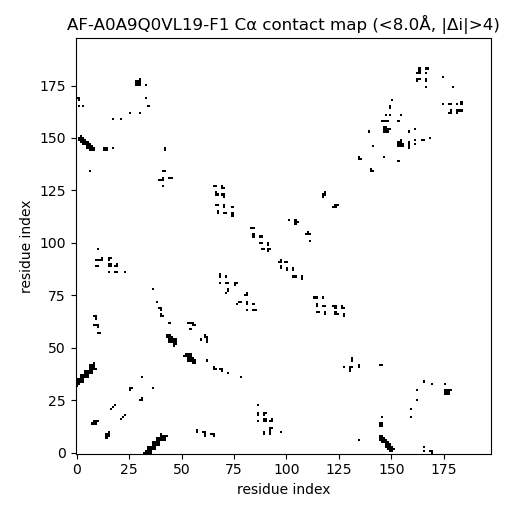sosomal thiol reductase GILT [PF03227] (3-107)
  IPR004911 Gamma interferon inducible lysosomal thiol reductase GILT [PTHR13234] (2-185)

Sequence (198 aa):
MVNLSVYYEALSPSCATFIVQNLARIFDDDLITITNLRMVPWGNARVNKTDSTTICQNGRDECFLHKIQACAINVWNDVDKYYALIHCIEFLVIEGRHSDWQSCFNSLGLSEKTILECSNNGTGAKIQAFYGYETAHLDPPHMFLPWVVVNNKSLGKDYRNFTTYICNEYKGKVQPDACKLHPPDNVSQFDTEDGLRI